Protein AF-A0A9D6J8P6-F1 (afdb_monomer_lite)

Secondary structure (DSSP, 8-state):
------------------THHHHSSHHHHHHHHHHHHHHHHHHHHHHHHHHHHHHHHHHHHHHHHHHHHHHHHHHHHHHHH-HHHHHHHHHHHTT--TTS---SS----TT--GGG---HHHHHHHHT-B--S---SSS-----S---TT--EEEEEEEEEEEEEEEPPPSSSSPPEEEEEEEEEEEEEEE-TTSSS-EEEEEEEEEEEEEEE--

Foldseek 3Di:
DDDDDDDDPDDPPDPPPPPVPPPVVVVVVVVVVVVVVVVVVVVVVVVVVVVVQVVVVVVQQVQFVVQQVVLVVVVVVLCVVCVPLLQCLQCQQLLHHSPDDPPDDPPSPPPDPPVRHDNVSVCVSQLVSWDDDDPDDDDDDPDDPPDDQADWDWHKGWPDKHKDWDWDDDDDDAFTKIKIKIKTKMKIWTADNVHPPRIDIDIDIDIDIDIDTDD

Sequence (215 aa):
MRSLLYLELGKPGYKTVNYLGRRGMAIPMSLLFVTVAITLLFSMTTSRTTVKKQNLSSYTQKKAYYMAMGGIQHALLKLRVLPREAYQAGALARGICPFFSTFGNQQVSTETPILYKNNVAMDIFMSDLHSSSPPGGPGGVPLSFNFKQGETGWGYKITKFTVSNYYTETQGTEAGTVYQVCHIEAMGYANDPRDSIASRTEFVSKQVKLERKIN

Radius of gyration: 40.03 Å; chains: 1; bounding box: 109×56×124 Å

Structure (mmCIF, N/CA/C/O backbone):
data_AF-A0A9D6J8P6-F1
#
_entry.id   AF-A0A9D6J8P6-F1
#
loop_
_atom_site.group_PDB
_atom_site.id
_atom_site.type_symbol
_atom_site.label_atom_id
_atom_site.label_alt_id
_atom_site.label_comp_id
_atom_site.label_asym_id
_atom_site.label_entity_id
_atom_site.label_seq_id
_atom_site.pdbx_PDB_ins_code
_atom_site.Cartn_x
_atom_site.Cartn_y
_atom_site.Cartn_z
_atom_site.occupancy
_atom_site.B_iso_or_equiv
_atom_site.auth_seq_id
_atom_site.auth_comp_id
_atom_site.auth_asym_id
_atom_site.auth_atom_id
_atom_site.pdbx_PDB_model_num
ATOM 1 N N . MET A 1 1 ? 79.762 25.639 -89.636 1.00 39.41 1 MET A N 1
ATOM 2 C CA . MET A 1 1 ? 80.196 26.818 -88.859 1.00 39.41 1 MET A CA 1
ATOM 3 C C . MET A 1 1 ? 78.975 27.402 -88.163 1.00 39.41 1 MET A C 1
ATOM 5 O O . MET A 1 1 ? 78.012 27.716 -88.838 1.00 39.41 1 MET A O 1
ATOM 9 N N . ARG A 1 2 ? 79.027 27.394 -86.825 1.00 36.66 2 ARG A N 1
ATOM 10 C CA . ARG A 1 2 ? 78.332 28.207 -85.809 1.00 36.66 2 ARG A CA 1
ATOM 11 C C . ARG A 1 2 ? 77.163 29.148 -86.173 1.00 36.66 2 ARG A C 1
ATOM 13 O O . ARG A 1 2 ? 77.264 29.949 -87.088 1.00 36.66 2 ARG A O 1
ATOM 20 N N . SER A 1 3 ? 76.266 29.213 -85.177 1.00 38.91 3 SER A N 1
ATOM 21 C CA . SER A 1 3 ? 75.619 30.415 -84.604 1.00 38.91 3 SER A CA 1
ATOM 22 C C . SER A 1 3 ? 74.174 30.643 -85.052 1.00 38.91 3 SER A C 1
ATOM 24 O O . SER A 1 3 ? 73.929 31.201 -86.109 1.00 38.91 3 SER A O 1
ATOM 26 N N . 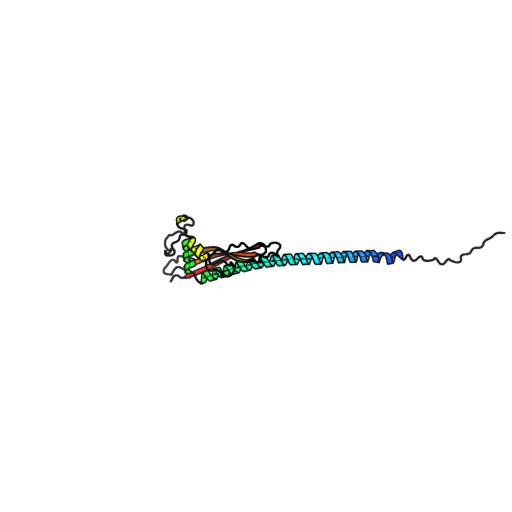LEU A 1 4 ? 73.181 30.100 -84.339 1.00 49.41 4 LEU A N 1
ATOM 27 C CA . LEU A 1 4 ? 72.535 30.724 -83.165 1.00 49.41 4 LEU A CA 1
ATOM 28 C C . LEU A 1 4 ? 72.020 32.143 -83.438 1.00 49.41 4 LEU A C 1
ATOM 30 O O . LEU A 1 4 ? 72.774 33.098 -83.299 1.00 49.41 4 LEU A O 1
ATOM 34 N N . LEU A 1 5 ? 70.711 32.256 -83.679 1.00 47.75 5 LEU A N 1
ATOM 35 C CA . LEU A 1 5 ? 69.888 33.327 -83.116 1.00 47.75 5 LEU A CA 1
ATOM 36 C C . LEU A 1 5 ? 68.517 32.754 -82.733 1.00 47.75 5 LEU A C 1
ATOM 38 O O . LEU A 1 5 ? 67.659 32.488 -83.569 1.00 47.75 5 LEU A O 1
ATOM 42 N N . TYR A 1 6 ? 68.377 32.522 -81.431 1.00 44.59 6 TYR A N 1
ATOM 43 C CA . TYR A 1 6 ? 67.116 32.369 -80.718 1.00 44.59 6 TYR A CA 1
ATOM 44 C C . TYR A 1 6 ? 66.498 33.757 -80.520 1.00 44.59 6 TYR A C 1
ATOM 46 O O . TYR A 1 6 ? 67.206 34.670 -80.098 1.00 44.59 6 TYR A O 1
ATOM 54 N N . LEU A 1 7 ? 65.188 33.900 -80.732 1.00 45.88 7 LEU A N 1
ATOM 55 C CA . LEU A 1 7 ? 64.404 34.962 -80.094 1.00 45.88 7 LEU A CA 1
ATOM 56 C C . LEU A 1 7 ? 62.943 34.515 -79.915 1.00 45.88 7 LEU A C 1
ATOM 58 O O . LEU A 1 7 ? 62.112 34.619 -80.810 1.00 45.88 7 LEU A O 1
ATOM 62 N N . GLU A 1 8 ? 62.711 33.931 -78.736 1.00 51.56 8 GLU A N 1
ATOM 63 C CA . GLU A 1 8 ? 61.531 34.109 -77.875 1.00 51.56 8 GLU A CA 1
ATOM 64 C C . GLU A 1 8 ? 60.146 34.058 -78.549 1.00 51.56 8 GLU A C 1
ATOM 66 O O . GLU A 1 8 ? 59.348 34.990 -78.478 1.00 51.56 8 GLU A O 1
ATOM 71 N N . LEU A 1 9 ? 59.801 32.903 -79.124 1.00 48.91 9 LEU A N 1
ATOM 72 C CA . LEU A 1 9 ? 58.397 32.510 -79.242 1.00 48.91 9 LEU A CA 1
ATOM 73 C C . LEU A 1 9 ? 57.923 32.034 -77.866 1.00 48.91 9 LEU A C 1
ATOM 75 O O . LEU A 1 9 ? 58.249 30.931 -77.417 1.00 48.91 9 LEU A O 1
ATOM 79 N N . GLY A 1 10 ? 57.181 32.917 -77.195 1.00 47.56 10 GLY A N 1
ATOM 80 C CA . GLY A 1 10 ? 56.560 32.683 -75.900 1.00 47.56 10 GLY A CA 1
ATOM 81 C C . GLY A 1 10 ? 55.854 31.332 -75.854 1.00 47.56 10 GLY A C 1
ATOM 82 O O . GLY A 1 10 ? 54.862 31.093 -76.544 1.00 47.56 10 GLY A O 1
ATOM 83 N N . LYS A 1 11 ? 56.381 30.435 -75.019 1.00 50.19 11 LYS A N 1
ATOM 84 C CA . LYS A 1 11 ? 55.741 29.160 -74.701 1.00 50.19 11 LYS A CA 1
ATOM 85 C C . LYS A 1 11 ? 54.391 29.457 -74.043 1.00 50.19 11 LYS A C 1
ATOM 87 O O . LYS A 1 11 ? 54.379 30.148 -73.021 1.00 50.19 11 LYS A O 1
ATOM 92 N N . PRO A 1 12 ? 53.264 28.913 -74.535 1.00 48.44 12 PRO A N 1
ATOM 93 C CA . PRO A 1 12 ? 52.056 28.893 -73.734 1.00 48.44 12 PRO A CA 1
ATOM 94 C C . PRO A 1 12 ? 52.349 28.019 -72.514 1.00 48.44 12 PRO A C 1
ATOM 96 O O . PRO A 1 12 ? 52.504 26.802 -72.616 1.00 48.44 12 PRO A O 1
ATOM 99 N N . GLY A 1 13 ? 52.500 28.664 -71.358 1.00 49.56 13 GLY A N 1
ATOM 100 C CA . GLY A 1 13 ? 52.589 27.981 -70.080 1.00 49.56 13 GLY A CA 1
ATOM 101 C C . GLY A 1 13 ? 51.367 27.086 -69.938 1.00 49.56 13 GLY A C 1
ATOM 102 O O . GLY A 1 13 ? 50.236 27.567 -69.844 1.00 49.56 13 GLY A O 1
ATOM 103 N N . TYR A 1 14 ? 51.587 25.776 -69.955 1.00 54.78 14 TYR A N 1
ATOM 104 C CA . TYR A 1 14 ? 50.561 24.816 -69.608 1.00 54.78 14 TYR A CA 1
ATOM 105 C C . TYR A 1 14 ? 50.217 25.073 -68.137 1.00 54.78 14 TYR A C 1
ATOM 107 O O . TYR A 1 14 ? 50.990 24.785 -67.226 1.00 54.78 14 TYR A O 1
ATOM 115 N N . LYS A 1 15 ? 49.063 25.694 -67.881 1.00 54.28 15 LYS A N 1
ATOM 116 C CA . LYS A 1 15 ? 48.508 25.733 -66.530 1.00 54.28 15 LYS A CA 1
ATOM 117 C C . LYS A 1 15 ? 48.144 24.295 -66.177 1.00 54.28 15 LYS A C 1
ATOM 119 O O . LYS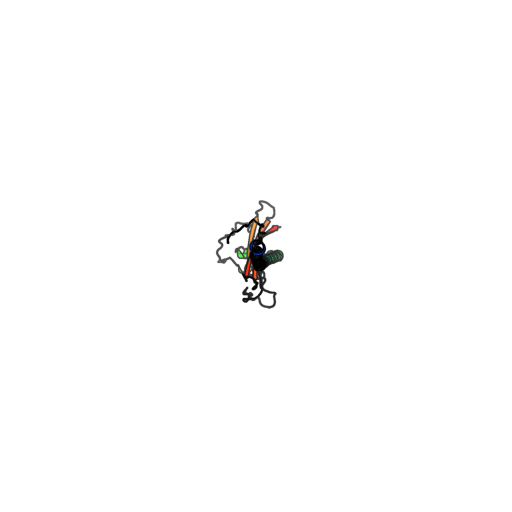 A 1 15 ? 47.100 23.802 -66.600 1.00 54.28 15 LYS A O 1
ATOM 124 N N . THR A 1 16 ? 48.990 23.618 -65.406 1.00 55.78 16 THR A N 1
ATOM 125 C CA . THR A 1 16 ? 48.570 22.437 -64.655 1.00 55.78 16 THR A CA 1
ATOM 126 C C . THR A 1 16 ? 47.526 22.904 -63.650 1.00 55.78 16 THR A C 1
ATOM 128 O O . THR A 1 16 ? 47.820 23.396 -62.562 1.00 55.78 16 THR A O 1
ATOM 131 N N . VAL A 1 17 ? 46.258 22.824 -64.048 1.00 56.09 17 VAL A N 1
ATOM 132 C CA . VAL A 1 17 ? 45.149 23.002 -63.121 1.00 56.09 17 VAL A CA 1
ATOM 133 C C . VAL A 1 17 ? 45.242 21.839 -62.140 1.00 56.09 17 VAL A C 1
ATOM 135 O O . VAL A 1 17 ? 44.919 20.702 -62.471 1.00 56.09 17 VAL A O 1
ATOM 138 N N . ASN A 1 18 ? 45.751 22.106 -60.939 1.00 54.88 18 ASN A N 1
ATOM 139 C CA . ASN A 1 18 ? 45.758 21.152 -59.839 1.00 54.88 18 ASN A CA 1
ATOM 140 C C . ASN A 1 18 ? 44.305 20.852 -59.439 1.00 54.88 18 ASN A C 1
ATOM 142 O O . ASN A 1 18 ? 43.735 21.494 -58.558 1.00 54.88 18 ASN A O 1
ATOM 146 N N . TYR A 1 19 ? 43.692 19.851 -60.074 1.00 51.75 19 TYR A N 1
ATOM 147 C CA . TYR A 1 19 ? 42.364 19.352 -59.702 1.00 51.75 19 TYR A CA 1
ATOM 148 C C . TYR A 1 19 ? 42.348 18.665 -58.321 1.00 51.75 19 TYR A C 1
ATOM 150 O O . TYR A 1 19 ? 41.272 18.363 -57.802 1.00 51.75 19 TYR A O 1
ATOM 158 N N . LEU A 1 20 ? 43.516 18.470 -57.690 1.00 52.88 20 LEU A N 1
ATOM 159 C CA . LEU A 1 20 ? 43.648 17.866 -56.361 1.00 52.88 20 LEU A CA 1
ATOM 160 C C . LEU A 1 20 ? 43.051 18.722 -55.227 1.00 52.88 20 LEU A C 1
ATOM 162 O O . LEU A 1 20 ? 42.659 18.169 -54.206 1.00 52.88 20 LEU A O 1
ATOM 166 N N . GLY A 1 21 ? 42.915 20.043 -55.394 1.00 53.34 21 GLY A N 1
ATOM 167 C CA . GLY A 1 21 ? 42.446 20.928 -54.314 1.00 53.34 21 GLY A CA 1
ATOM 168 C C . GLY A 1 21 ? 40.924 21.056 -54.171 1.00 53.34 21 GLY A C 1
ATOM 169 O O . GLY A 1 21 ? 40.436 21.373 -53.092 1.00 53.34 21 GLY A O 1
ATOM 170 N N . ARG A 1 22 ? 40.149 20.810 -55.239 1.00 54.97 22 ARG A N 1
ATOM 171 C CA . ARG A 1 22 ? 38.682 21.025 -55.243 1.00 54.97 22 ARG A CA 1
ATOM 172 C C . ARG A 1 22 ? 37.846 19.747 -55.223 1.00 54.97 22 ARG A C 1
ATOM 174 O O . ARG A 1 22 ? 36.688 19.803 -54.830 1.00 54.97 22 ARG A O 1
ATOM 181 N N . ARG A 1 23 ? 38.411 18.600 -55.618 1.00 56.16 23 ARG A N 1
ATOM 182 C CA . ARG A 1 23 ? 37.708 17.301 -55.614 1.00 56.16 23 ARG A CA 1
ATOM 183 C C . ARG A 1 23 ? 38.075 16.400 -54.426 1.00 56.16 23 ARG A C 1
ATOM 185 O O . ARG A 1 23 ? 37.364 15.436 -54.172 1.00 56.16 23 ARG A O 1
ATOM 192 N N . GLY A 1 24 ? 39.118 16.742 -53.661 1.00 60.69 24 GLY A N 1
ATOM 193 C CA . GLY A 1 24 ? 39.569 15.973 -52.492 1.00 60.69 24 GLY A CA 1
ATOM 194 C C . GLY A 1 24 ? 38.803 16.239 -51.188 1.00 60.69 24 GLY A C 1
ATOM 195 O O . GLY A 1 24 ? 38.801 15.382 -50.314 1.00 60.69 24 GLY A O 1
ATOM 196 N N . MET A 1 25 ? 38.113 17.382 -51.051 1.00 70.56 25 MET A N 1
ATOM 197 C CA . MET A 1 25 ? 37.333 17.714 -49.840 1.00 70.56 25 MET A CA 1
ATOM 198 C C . MET A 1 25 ? 35.955 17.042 -49.772 1.00 70.56 25 MET A C 1
ATOM 200 O O . MET A 1 25 ? 35.363 16.969 -48.698 1.00 70.56 25 MET A O 1
ATOM 204 N N . ALA A 1 26 ? 35.441 16.528 -50.891 1.00 75.19 26 ALA A N 1
ATOM 205 C CA . ALA A 1 26 ? 34.138 15.865 -50.912 1.00 75.19 26 ALA A CA 1
ATOM 206 C C . ALA A 1 26 ? 34.142 14.566 -50.085 1.00 75.19 26 ALA A C 1
ATOM 208 O O . ALA A 1 26 ? 33.181 14.273 -49.378 1.00 75.19 26 ALA A O 1
ATOM 209 N N . ILE A 1 27 ? 35.257 13.828 -50.121 1.00 79.12 27 ILE A N 1
ATOM 210 C CA . ILE A 1 27 ? 35.435 12.564 -49.398 1.00 79.12 27 ILE A CA 1
ATOM 211 C C . ILE A 1 27 ? 35.354 12.772 -47.872 1.00 79.12 27 ILE A C 1
ATOM 213 O O . ILE A 1 27 ? 34.447 12.198 -47.268 1.00 79.12 27 ILE A O 1
ATOM 217 N N . PRO A 1 28 ? 36.184 13.616 -47.223 1.00 82.75 28 PRO A N 1
ATOM 218 C CA . PRO A 1 28 ? 36.113 13.814 -45.774 1.00 82.75 28 PRO A CA 1
ATOM 219 C C . PRO A 1 28 ? 34.796 14.457 -45.322 1.00 82.75 28 PRO A C 1
ATOM 221 O O . PRO A 1 28 ? 34.290 14.097 -44.262 1.00 82.75 28 PRO A O 1
ATOM 224 N N . MET A 1 29 ? 34.196 15.342 -46.129 1.00 83.06 29 MET A N 1
ATOM 225 C CA . MET A 1 29 ? 32.890 15.933 -45.809 1.00 83.06 29 MET A CA 1
ATOM 226 C C . MET A 1 29 ? 31.768 14.892 -45.801 1.00 83.06 29 MET A C 1
ATOM 228 O O . MET A 1 29 ? 30.951 14.877 -44.882 1.00 83.06 29 MET A O 1
ATOM 232 N N . SER A 1 30 ? 31.747 13.981 -46.778 1.00 86.69 30 SER A N 1
ATOM 233 C CA . SER A 1 30 ? 30.773 12.883 -46.792 1.00 86.69 30 SER A CA 1
ATOM 234 C C . SER A 1 30 ? 30.971 11.919 -45.615 1.00 86.69 30 SER A C 1
ATOM 236 O O . SER A 1 30 ? 30.001 11.451 -45.024 1.00 86.69 30 SER A O 1
ATOM 238 N N . LEU A 1 31 ? 32.221 11.686 -45.211 1.00 85.56 31 LEU A N 1
ATOM 239 C CA . LEU A 1 31 ? 32.571 10.786 -44.112 1.00 85.56 31 LEU A CA 1
ATOM 240 C C . LEU A 1 31 ? 32.195 11.386 -42.745 1.00 85.56 31 LEU A C 1
ATOM 242 O O . LEU A 1 31 ? 31.658 10.693 -41.879 1.00 85.56 31 LEU A O 1
ATOM 246 N N . LEU A 1 32 ? 32.380 12.696 -42.572 1.00 89.19 32 LEU A N 1
ATOM 247 C CA . LEU A 1 32 ? 31.899 13.430 -41.401 1.00 89.19 32 LEU A CA 1
ATOM 248 C C . LEU A 1 32 ? 30.365 13.423 -41.351 1.00 89.19 32 LEU A C 1
ATOM 250 O O . LEU A 1 32 ? 29.778 13.126 -40.313 1.00 89.19 32 LEU A O 1
ATOM 254 N N . PHE A 1 33 ? 29.701 13.653 -42.484 1.00 90.56 33 PHE A N 1
ATOM 255 C CA . PHE A 1 33 ? 28.242 13.604 -42.549 1.00 90.56 33 PHE A CA 1
ATOM 256 C C . PHE A 1 33 ? 27.689 12.229 -42.149 1.00 90.56 33 PHE A C 1
ATOM 258 O O . PHE A 1 33 ? 26.763 12.147 -41.343 1.00 90.56 33 PHE A O 1
ATOM 265 N N . VAL A 1 34 ? 28.288 11.144 -42.645 1.00 92.75 34 VAL A N 1
ATOM 266 C CA . VAL A 1 34 ? 27.873 9.778 -42.298 1.00 92.75 34 VAL A CA 1
ATOM 267 C C . VAL A 1 34 ? 28.133 9.470 -40.820 1.00 92.75 34 VAL A C 1
ATOM 269 O O . VAL A 1 34 ? 27.268 8.892 -40.166 1.00 92.75 34 VAL A O 1
ATOM 272 N N . THR A 1 35 ? 29.267 9.886 -40.250 1.00 91.62 35 THR A N 1
ATOM 273 C CA . THR A 1 35 ? 29.546 9.652 -38.819 1.00 91.62 35 THR A CA 1
ATOM 274 C C . THR A 1 35 ? 28.598 10.437 -37.906 1.00 91.62 35 THR A C 1
ATOM 276 O O . THR A 1 35 ? 28.097 9.890 -36.919 1.00 91.62 35 THR A O 1
ATOM 279 N N . VAL A 1 36 ? 28.250 11.676 -38.260 1.00 92.88 36 VAL A N 1
ATOM 280 C CA . VAL A 1 36 ? 27.232 12.461 -37.539 1.00 92.88 36 VAL A CA 1
ATOM 281 C C . VAL A 1 36 ? 25.842 11.836 -37.694 1.00 92.88 36 VAL A C 1
ATOM 283 O O . VAL A 1 36 ? 25.113 11.702 -36.713 1.00 92.88 36 VAL A O 1
ATOM 286 N N . ALA A 1 37 ? 25.477 11.371 -38.889 1.00 91.06 37 ALA A N 1
ATOM 287 C CA . ALA A 1 37 ? 24.198 10.696 -39.104 1.00 91.06 37 ALA A CA 1
ATOM 288 C C . ALA A 1 37 ? 24.086 9.399 -38.279 1.00 91.06 37 ALA A C 1
ATOM 290 O O . ALA A 1 37 ? 23.062 9.163 -37.638 1.00 91.06 37 ALA A O 1
ATOM 291 N N . ILE A 1 38 ? 25.148 8.587 -38.228 1.00 92.75 38 ILE A N 1
ATOM 292 C CA . ILE A 1 38 ? 25.184 7.348 -37.434 1.00 92.75 38 ILE A CA 1
ATOM 293 C C . ILE A 1 38 ? 25.063 7.650 -35.936 1.00 92.75 38 ILE A C 1
ATOM 295 O O . ILE A 1 38 ? 24.281 6.996 -35.245 1.00 92.75 38 ILE A O 1
ATOM 299 N N . THR A 1 39 ? 25.787 8.648 -35.423 1.00 91.69 39 THR A N 1
ATOM 300 C CA . THR A 1 39 ? 25.720 9.011 -33.995 1.00 91.69 39 THR A CA 1
ATOM 301 C C . THR A 1 39 ? 24.344 9.553 -33.604 1.00 91.69 39 THR A C 1
ATOM 303 O O . THR A 1 39 ? 23.829 9.192 -32.544 1.00 91.69 39 THR A O 1
ATOM 306 N N . LEU A 1 40 ? 23.690 10.331 -34.473 1.00 91.69 40 LEU A N 1
ATOM 307 C CA . LEU A 1 40 ? 22.314 10.790 -34.258 1.00 91.69 40 LEU A CA 1
ATOM 308 C C . LEU A 1 40 ? 21.302 9.638 -34.276 1.00 91.69 40 LEU A C 1
ATOM 310 O O . LEU A 1 40 ? 20.435 9.573 -33.403 1.00 91.69 40 LEU A O 1
ATOM 314 N N . LEU A 1 41 ? 21.421 8.698 -35.217 1.00 90.56 41 LEU A N 1
ATOM 315 C CA . LEU A 1 41 ? 20.559 7.512 -35.260 1.00 90.56 41 LEU A CA 1
ATOM 316 C C . LEU A 1 41 ? 20.757 6.620 -34.026 1.00 90.56 41 LEU A C 1
ATOM 318 O O . LEU A 1 41 ? 19.782 6.132 -33.445 1.00 90.56 41 LEU A O 1
ATOM 322 N N . PHE A 1 42 ? 22.000 6.449 -33.577 1.00 90.81 42 PHE A N 1
ATOM 323 C CA . PHE A 1 42 ? 22.315 5.705 -32.360 1.00 90.81 42 PHE A CA 1
ATOM 324 C C . PHE A 1 42 ? 21.771 6.401 -31.101 1.00 90.81 42 PHE A C 1
ATOM 326 O O . PHE A 1 42 ? 21.155 5.767 -30.244 1.00 90.81 42 PHE A O 1
ATOM 333 N N . SER A 1 43 ? 21.906 7.725 -31.011 1.00 88.94 43 SER A N 1
ATOM 334 C CA . SER A 1 43 ? 21.327 8.522 -29.922 1.00 88.94 43 SER A CA 1
ATOM 335 C C . SER A 1 43 ? 19.794 8.439 -29.906 1.00 88.94 43 SER A C 1
ATOM 337 O O . SER A 1 43 ? 19.176 8.229 -28.861 1.00 88.94 43 SER A O 1
ATOM 339 N N . MET A 1 44 ? 19.147 8.501 -31.074 1.00 91.25 44 MET A N 1
ATOM 340 C CA . MET A 1 44 ? 17.689 8.411 -31.159 1.00 91.25 44 MET A CA 1
ATOM 341 C C . MET A 1 44 ? 17.170 7.020 -30.771 1.00 91.25 44 MET A C 1
ATOM 343 O O . MET A 1 44 ? 16.159 6.907 -30.074 1.00 91.25 44 MET A O 1
ATOM 347 N N . THR A 1 45 ? 17.833 5.953 -31.216 1.00 87.81 45 THR A N 1
ATOM 348 C CA . THR A 1 45 ? 17.429 4.575 -30.892 1.00 87.81 45 THR A CA 1
ATOM 349 C C . THR A 1 45 ? 17.611 4.276 -29.406 1.00 87.81 45 THR A C 1
ATOM 351 O O . THR A 1 45 ? 16.670 3.802 -28.763 1.00 87.81 45 THR A O 1
ATOM 354 N N . THR A 1 46 ? 18.758 4.635 -28.829 1.00 87.12 46 THR A N 1
ATOM 355 C CA . THR A 1 46 ? 19.011 4.475 -27.388 1.00 87.12 46 THR A CA 1
ATOM 356 C C . THR A 1 46 ? 18.029 5.295 -26.550 1.00 87.12 46 THR A C 1
ATOM 358 O O . THR A 1 46 ? 17.389 4.736 -25.655 1.00 87.12 46 THR A O 1
ATOM 361 N N . SER A 1 47 ? 17.787 6.562 -26.900 1.00 86.69 47 SER A N 1
ATOM 362 C CA . SER A 1 47 ? 16.807 7.419 -26.218 1.00 86.69 47 SER A CA 1
ATOM 363 C C . SER A 1 47 ? 15.402 6.802 -26.200 1.00 86.69 47 SER A C 1
ATOM 365 O O . SER A 1 47 ? 14.787 6.690 -25.138 1.00 86.69 47 SER A O 1
ATOM 367 N N . ARG A 1 48 ? 14.917 6.272 -27.333 1.00 87.56 48 ARG A N 1
ATOM 368 C CA . ARG A 1 48 ? 13.604 5.596 -27.403 1.00 87.56 48 ARG A CA 1
ATOM 369 C C . ARG A 1 48 ? 13.513 4.387 -26.472 1.00 87.56 48 ARG A C 1
ATOM 371 O O . ARG A 1 48 ? 12.480 4.189 -25.830 1.00 87.56 48 ARG A O 1
ATOM 378 N N . THR A 1 49 ? 14.572 3.579 -26.380 1.00 86.00 49 THR A N 1
ATOM 379 C CA . THR A 1 49 ? 14.582 2.414 -25.478 1.00 86.00 49 THR A CA 1
ATOM 380 C C . THR A 1 49 ? 14.577 2.821 -24.006 1.00 86.00 49 THR A C 1
ATOM 382 O O . THR A 1 49 ? 13.849 2.221 -23.213 1.00 86.00 49 THR A O 1
ATOM 385 N N . THR A 1 50 ? 15.317 3.872 -23.649 1.00 86.38 50 THR A N 1
ATOM 386 C CA . THR A 1 50 ? 15.362 4.412 -22.286 1.00 86.38 50 THR A CA 1
ATOM 387 C C . THR A 1 50 ? 14.019 5.017 -21.887 1.00 86.38 50 THR A C 1
ATOM 389 O O . THR A 1 50 ? 13.488 4.674 -20.831 1.00 86.38 50 THR A O 1
ATOM 392 N N . VAL A 1 51 ? 13.409 5.825 -22.759 1.00 88.81 51 VAL A N 1
ATOM 393 C CA . VAL A 1 51 ? 12.086 6.429 -22.523 1.00 88.81 51 VAL A CA 1
ATOM 394 C C . VAL A 1 51 ? 11.013 5.354 -22.347 1.00 88.81 51 VAL A C 1
ATOM 396 O O . VAL A 1 51 ? 10.189 5.443 -21.438 1.00 88.81 51 VAL A O 1
ATOM 399 N N . LYS A 1 52 ? 11.037 4.288 -23.159 1.00 86.69 52 LYS A N 1
ATOM 400 C CA . LYS A 1 52 ? 10.092 3.170 -23.013 1.00 86.69 52 LYS A CA 1
ATOM 401 C C . LYS A 1 52 ? 10.203 2.502 -21.638 1.00 86.69 52 LYS A C 1
ATOM 403 O O . LYS A 1 52 ? 9.176 2.225 -21.023 1.00 86.69 52 LYS A O 1
ATOM 408 N N . LYS A 1 53 ? 11.428 2.263 -21.157 1.00 83.44 53 LYS A N 1
ATOM 409 C CA . LYS A 1 53 ? 11.669 1.675 -19.829 1.00 83.44 53 LYS A CA 1
ATOM 410 C C . LYS A 1 53 ? 11.197 2.605 -18.708 1.00 83.44 53 LYS A C 1
ATOM 412 O O . LYS A 1 53 ? 10.513 2.154 -17.797 1.00 83.44 53 LYS A O 1
ATOM 417 N N . GLN A 1 54 ? 11.487 3.902 -18.809 1.00 87.00 54 GLN A N 1
ATOM 418 C CA . GLN A 1 54 ? 11.043 4.895 -17.825 1.00 87.00 54 GLN A CA 1
ATOM 419 C C . GLN A 1 54 ? 9.515 4.990 -17.750 1.00 87.00 54 GLN A C 1
ATOM 421 O O . GLN A 1 54 ? 8.958 4.951 -16.655 1.00 87.00 54 GLN A O 1
ATOM 426 N N . ASN A 1 55 ? 8.833 5.030 -18.897 1.00 89.06 55 ASN A N 1
ATOM 427 C CA . ASN A 1 55 ? 7.372 5.101 -18.956 1.00 89.06 55 ASN A CA 1
ATOM 428 C C . ASN A 1 55 ? 6.699 3.888 -18.310 1.00 89.06 55 ASN A C 1
ATOM 430 O O .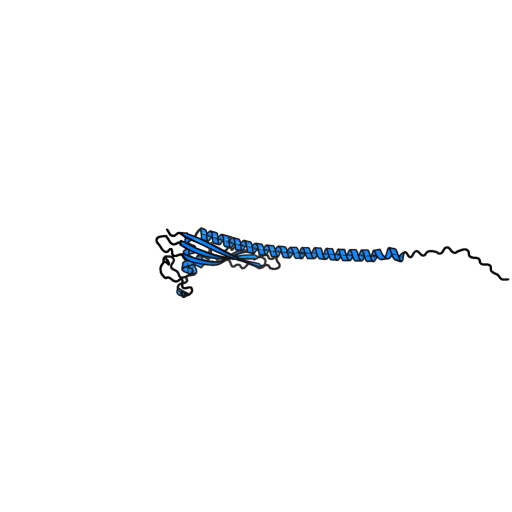 ASN A 1 55 ? 5.709 4.047 -17.598 1.00 89.06 55 ASN A O 1
ATOM 434 N N . LEU A 1 56 ? 7.236 2.688 -18.543 1.00 86.88 56 LEU A N 1
ATOM 435 C CA . LEU A 1 56 ? 6.718 1.466 -17.934 1.00 86.88 56 LEU A CA 1
ATOM 436 C C . LEU A 1 56 ? 6.873 1.500 -16.408 1.00 86.88 56 LEU A C 1
ATOM 438 O O . LEU A 1 56 ? 5.911 1.258 -15.685 1.00 86.88 56 LEU A O 1
ATOM 442 N N . SER A 1 57 ? 8.043 1.920 -15.934 1.00 85.88 57 SER A N 1
ATOM 443 C CA . SER A 1 57 ? 8.324 2.124 -14.512 1.00 85.88 57 SER A CA 1
ATOM 444 C C . SER A 1 57 ? 7.365 3.127 -13.862 1.00 85.88 57 SER A C 1
ATOM 446 O O . SER A 1 57 ? 6.767 2.851 -12.817 1.00 85.88 57 SER A O 1
ATOM 448 N N . SER A 1 58 ? 7.152 4.280 -14.501 1.00 89.44 58 SER A N 1
ATOM 449 C CA . SER A 1 58 ? 6.207 5.290 -14.016 1.00 89.44 58 SER A CA 1
ATOM 450 C C . SER A 1 58 ? 4.758 4.801 -14.047 1.00 89.44 58 SER A C 1
ATOM 452 O O . SER A 1 58 ? 3.964 5.181 -13.186 1.00 89.44 58 SER A O 1
ATOM 454 N N . TYR A 1 59 ? 4.391 3.958 -15.012 1.00 89.75 59 TYR A N 1
ATOM 455 C CA . TYR A 1 59 ? 3.060 3.361 -15.081 1.00 89.75 59 TYR A CA 1
ATOM 456 C C . TYR A 1 59 ? 2.812 2.389 -13.922 1.00 89.75 59 TYR A C 1
ATOM 458 O O . TYR A 1 59 ? 1.796 2.513 -13.236 1.00 89.75 59 TYR A O 1
ATOM 466 N N . THR A 1 60 ? 3.750 1.478 -13.647 1.00 86.44 60 THR A N 1
ATOM 467 C CA . THR A 1 60 ? 3.656 0.535 -12.519 1.00 86.44 60 THR A CA 1
ATOM 468 C C . THR A 1 60 ? 3.557 1.274 -11.187 1.00 86.44 60 THR A C 1
ATOM 470 O O . THR A 1 60 ? 2.743 0.914 -10.335 1.00 86.44 60 THR A O 1
ATOM 473 N N . GLN A 1 61 ? 4.310 2.365 -11.034 1.00 89.31 61 GLN A N 1
ATOM 474 C CA . GLN A 1 61 ? 4.226 3.222 -9.855 1.00 89.31 61 GLN A CA 1
ATOM 475 C C . GLN A 1 61 ? 2.831 3.846 -9.689 1.00 89.31 61 GLN A C 1
ATOM 477 O O . GLN A 1 61 ? 2.207 3.722 -8.636 1.00 89.31 61 GLN A O 1
ATOM 482 N N . LYS A 1 62 ? 2.298 4.466 -10.750 1.00 91.56 62 LYS A N 1
ATOM 483 C CA . LYS A 1 62 ? 0.944 5.043 -10.733 1.00 91.56 62 LYS A CA 1
ATOM 484 C C . LYS A 1 62 ? -0.118 3.989 -10.437 1.00 91.56 62 LYS A C 1
ATOM 486 O O . LYS A 1 62 ? -1.059 4.261 -9.700 1.00 91.56 62 LYS A O 1
ATOM 491 N N . LYS A 1 63 ? 0.038 2.781 -10.980 1.00 89.75 63 LYS A N 1
ATOM 492 C CA . LYS A 1 63 ? -0.866 1.660 -10.716 1.00 89.75 63 LYS A CA 1
ATOM 493 C C . LYS A 1 63 ? -0.903 1.327 -9.224 1.00 89.75 63 LYS A C 1
ATOM 495 O O . LYS A 1 63 ? -1.990 1.293 -8.660 1.00 89.75 63 LYS A O 1
ATOM 500 N N . ALA A 1 64 ? 0.252 1.153 -8.580 1.00 85.88 64 ALA A N 1
ATOM 501 C CA . ALA A 1 64 ? 0.323 0.909 -7.137 1.00 85.88 64 ALA A CA 1
ATOM 502 C C . ALA A 1 64 ? -0.324 2.052 -6.333 1.00 85.88 64 ALA A C 1
ATOM 504 O O . ALA A 1 64 ? -1.136 1.801 -5.443 1.00 85.88 64 ALA A O 1
ATOM 505 N N . TYR A 1 65 ? -0.055 3.303 -6.711 1.00 92.12 65 TYR A N 1
ATOM 506 C CA . TYR A 1 65 ? -0.640 4.477 -6.063 1.00 92.12 65 TYR A CA 1
ATOM 507 C C . TYR A 1 65 ? -2.176 4.512 -6.141 1.00 92.12 65 TYR A C 1
ATOM 509 O O . TYR A 1 65 ? -2.853 4.703 -5.129 1.00 92.12 65 TYR A O 1
ATOM 517 N N . TYR A 1 66 ? -2.754 4.271 -7.322 1.00 92.56 66 TYR A N 1
ATOM 518 C CA . TYR A 1 66 ? -4.211 4.238 -7.475 1.00 92.56 66 TYR A CA 1
ATOM 519 C C . TYR A 1 66 ? -4.855 3.058 -6.744 1.00 92.56 66 TYR A C 1
ATOM 521 O O . TYR A 1 66 ? -5.964 3.203 -6.230 1.00 92.56 66 TYR A O 1
ATOM 529 N N . MET A 1 67 ? -4.163 1.921 -6.622 1.00 88.88 67 MET A N 1
ATOM 530 C CA . MET A 1 67 ? -4.649 0.817 -5.789 1.00 88.88 67 MET A CA 1
ATOM 531 C C . MET A 1 67 ? -4.682 1.194 -4.311 1.00 88.88 67 MET A C 1
ATOM 533 O O . MET A 1 67 ? -5.684 0.936 -3.646 1.00 88.88 67 MET A O 1
ATOM 537 N N . ALA A 1 68 ? -3.647 1.870 -3.807 1.00 88.25 68 ALA A N 1
ATOM 538 C CA . ALA A 1 68 ? -3.634 2.379 -2.438 1.00 88.25 68 ALA A CA 1
ATOM 539 C C . ALA A 1 68 ? -4.806 3.348 -2.191 1.00 88.25 68 ALA A C 1
ATOM 541 O O . ALA A 1 68 ? -5.525 3.223 -1.198 1.00 88.25 68 ALA A O 1
ATOM 542 N N . MET A 1 69 ? -5.071 4.260 -3.136 1.00 91.38 69 MET A N 1
ATOM 543 C CA . MET A 1 69 ? -6.241 5.146 -3.081 1.00 91.38 69 MET A CA 1
ATOM 544 C C . MET A 1 69 ? -7.569 4.380 -3.090 1.00 91.38 69 MET A C 1
ATOM 546 O O . MET A 1 69 ? -8.469 4.721 -2.323 1.00 91.38 69 MET A O 1
ATOM 550 N N . GLY A 1 70 ? -7.696 3.344 -3.922 1.00 89.00 70 GLY A N 1
ATOM 551 C CA . GLY A 1 70 ? -8.870 2.468 -3.949 1.00 89.00 70 GLY A CA 1
ATOM 552 C C . GLY A 1 70 ? -9.104 1.774 -2.606 1.00 89.00 70 GLY A C 1
ATOM 553 O O . GLY A 1 70 ? -10.230 1.766 -2.108 1.00 89.00 70 GLY A O 1
ATOM 554 N N . GLY A 1 71 ? -8.033 1.296 -1.968 1.00 87.44 71 GLY A N 1
ATOM 555 C CA . GLY A 1 71 ? -8.087 0.725 -0.623 1.00 87.44 71 GLY A CA 1
ATOM 556 C C . GLY A 1 71 ? -8.584 1.713 0.427 1.00 87.44 71 GLY A C 1
ATOM 557 O O . GLY A 1 71 ? -9.446 1.370 1.234 1.00 87.44 71 GLY A O 1
ATOM 558 N N . ILE A 1 72 ? -8.135 2.970 0.369 1.00 90.12 72 ILE A N 1
ATOM 559 C CA . ILE A 1 72 ? -8.652 4.034 1.244 1.00 90.12 72 ILE A CA 1
ATOM 560 C C . ILE A 1 72 ? -10.145 4.258 1.014 1.00 90.12 72 ILE A C 1
ATOM 562 O O . ILE A 1 72 ? -10.893 4.383 1.979 1.00 90.12 72 ILE A O 1
ATOM 566 N N . GLN A 1 73 ? -10.602 4.316 -0.238 1.00 91.38 73 GLN A N 1
ATOM 567 C CA . GLN A 1 73 ? -12.025 4.527 -0.520 1.00 91.38 73 GLN A CA 1
ATOM 568 C C . GLN A 1 73 ? -12.883 3.348 -0.054 1.00 91.38 73 GLN A C 1
ATOM 570 O O . GLN A 1 73 ? -13.960 3.568 0.495 1.00 91.38 73 GLN A O 1
ATOM 575 N N . HIS A 1 74 ? -12.391 2.114 -0.185 1.00 89.25 74 HIS A N 1
ATOM 576 C CA . HIS A 1 74 ? -13.065 0.939 0.365 1.00 89.25 74 HIS A CA 1
ATOM 577 C C . HIS A 1 74 ? -13.153 1.006 1.900 1.00 89.25 74 HIS A C 1
ATOM 579 O O . HIS A 1 74 ? -14.221 0.785 2.470 1.00 89.25 74 HIS A O 1
ATOM 585 N N . ALA A 1 75 ? -12.073 1.420 2.568 1.00 86.62 75 ALA A N 1
ATOM 586 C CA . ALA A 1 75 ? -12.060 1.659 4.012 1.00 86.62 75 ALA A CA 1
ATOM 587 C C . ALA A 1 75 ? -13.093 2.707 4.441 1.00 86.62 75 ALA A C 1
ATOM 589 O O . ALA A 1 75 ? -13.824 2.522 5.413 1.00 86.62 75 ALA A O 1
ATOM 590 N N . LEU A 1 76 ? -13.153 3.820 3.705 1.00 89.25 76 LEU A N 1
ATOM 591 C CA . LEU A 1 76 ? -14.088 4.911 3.963 1.00 89.25 76 LEU A CA 1
ATOM 592 C C . LEU A 1 76 ? -15.534 4.488 3.732 1.00 89.25 76 LEU A C 1
ATOM 594 O O . LEU A 1 76 ? -16.417 4.896 4.486 1.00 89.25 76 LEU A O 1
ATOM 598 N N . LEU A 1 77 ? -15.773 3.652 2.724 1.00 90.12 77 LEU A N 1
ATOM 599 C CA . LEU A 1 77 ? -17.080 3.063 2.491 1.00 90.12 77 LEU A CA 1
ATOM 600 C C . LEU A 1 77 ? -17.480 2.168 3.667 1.00 90.12 77 LEU A C 1
ATOM 602 O O . LEU A 1 77 ? -18.561 2.363 4.220 1.00 90.12 77 LEU A O 1
ATOM 606 N N . LYS A 1 78 ? -16.597 1.264 4.115 1.00 87.44 78 LYS A N 1
ATOM 607 C CA . LYS A 1 78 ? -16.864 0.398 5.276 1.00 87.44 78 LYS A CA 1
ATOM 608 C C . LYS A 1 78 ? -17.143 1.217 6.538 1.00 87.44 78 LYS A C 1
ATOM 610 O O . LYS A 1 78 ? -18.113 0.948 7.239 1.00 87.44 78 LYS A O 1
ATOM 615 N N . LEU A 1 79 ? -16.367 2.275 6.774 1.00 86.25 79 LEU A N 1
ATOM 616 C CA . LEU A 1 79 ? -16.593 3.236 7.860 1.00 86.25 79 LEU A CA 1
ATOM 617 C C . LEU A 1 79 ? -17.970 3.904 7.805 1.00 86.25 79 LEU A C 1
ATOM 619 O O . LEU A 1 79 ? -18.588 4.131 8.844 1.00 86.25 79 LEU A O 1
ATOM 623 N N . ARG A 1 80 ? -18.447 4.237 6.602 1.00 85.31 80 ARG A N 1
ATOM 624 C CA . ARG A 1 80 ? -19.744 4.892 6.409 1.00 85.31 80 ARG A CA 1
ATOM 625 C C . ARG A 1 80 ? -20.919 3.927 6.561 1.00 85.31 80 ARG A C 1
ATOM 627 O O . ARG A 1 80 ? -21.969 4.348 7.035 1.00 85.31 80 ARG A O 1
ATOM 634 N N . VAL A 1 81 ? -20.748 2.665 6.169 1.00 88.44 81 VAL A N 1
ATOM 635 C CA . VAL A 1 81 ? -21.783 1.626 6.299 1.00 88.44 81 VAL A CA 1
ATOM 636 C C . VAL A 1 81 ? -21.878 1.117 7.740 1.00 88.44 81 VAL A C 1
ATOM 638 O O . VAL A 1 81 ? -22.981 0.939 8.250 1.00 88.44 81 VAL A O 1
ATOM 641 N N . LEU A 1 82 ? -20.740 0.936 8.420 1.00 86.38 82 LEU A N 1
ATOM 642 C CA . LEU A 1 82 ? -20.648 0.304 9.743 1.00 86.38 82 LEU A CA 1
ATOM 643 C C . LEU A 1 82 ? -19.982 1.226 10.788 1.00 86.38 82 LEU A C 1
ATOM 645 O O . LEU A 1 82 ? -18.977 0.855 11.403 1.00 86.38 82 LEU A O 1
ATOM 649 N N . PRO A 1 83 ? -20.530 2.430 11.053 1.00 80.88 83 PRO A N 1
ATOM 650 C CA . PRO A 1 83 ? -19.900 3.386 11.965 1.00 80.88 83 PRO A CA 1
ATOM 651 C C . PRO A 1 83 ? -19.893 2.900 13.422 1.00 80.88 83 PRO A C 1
ATOM 653 O O . PRO A 1 83 ? -18.963 3.192 14.172 1.00 80.88 83 PRO A O 1
ATOM 656 N N . ARG A 1 84 ? -20.915 2.132 13.834 1.00 80.00 84 ARG A N 1
ATOM 657 C CA . ARG A 1 84 ? -21.018 1.584 15.198 1.00 80.00 84 ARG A CA 1
ATOM 658 C C . ARG A 1 84 ? -19.983 0.492 15.458 1.00 80.00 84 ARG A C 1
ATOM 660 O O . ARG A 1 84 ? -19.360 0.499 16.514 1.00 80.00 84 ARG A O 1
ATOM 667 N N . GLU A 1 85 ? -19.777 -0.402 14.497 1.00 80.94 85 GLU A N 1
ATOM 668 C CA . GLU A 1 85 ? -18.793 -1.484 14.612 1.00 80.94 85 GLU A CA 1
ATOM 669 C C . GLU A 1 85 ? -17.372 -0.932 14.598 1.00 80.94 85 GLU A C 1
ATOM 671 O O . GLU A 1 85 ? -16.561 -1.312 15.437 1.00 80.94 85 GLU A O 1
ATOM 676 N N . ALA A 1 86 ? -17.092 0.045 13.730 1.00 79.62 86 ALA A N 1
ATOM 677 C CA . ALA A 1 86 ? -15.804 0.730 13.714 1.00 79.62 86 ALA A CA 1
ATOM 678 C C . ALA A 1 86 ? -15.511 1.445 15.045 1.00 79.62 86 ALA A C 1
ATOM 680 O O . ALA A 1 86 ? -14.376 1.434 15.526 1.00 79.62 86 ALA A O 1
ATOM 681 N N . TYR A 1 87 ? -16.533 2.045 15.663 1.00 77.81 87 TYR A N 1
ATOM 682 C CA . TYR A 1 87 ? -16.414 2.659 16.984 1.00 77.81 87 TYR A CA 1
ATOM 683 C C . TYR A 1 87 ? -16.140 1.618 18.080 1.00 77.81 87 TYR A C 1
ATOM 685 O O . TYR A 1 87 ? -15.225 1.806 18.881 1.00 77.81 87 TYR A O 1
ATOM 693 N N . GLN A 1 88 ? -16.885 0.509 18.104 1.00 77.69 88 GLN A N 1
ATOM 694 C CA . GLN A 1 88 ? -16.691 -0.561 19.089 1.00 77.69 88 GLN A CA 1
ATOM 695 C C . GLN A 1 88 ? -15.325 -1.238 18.936 1.00 77.69 88 GLN A C 1
ATOM 697 O O . GLN A 1 88 ? -14.607 -1.379 19.924 1.00 77.69 88 GLN A O 1
ATOM 702 N N . ALA A 1 89 ? -14.922 -1.582 17.711 1.00 77.00 89 ALA A N 1
ATOM 703 C CA . ALA A 1 89 ? -13.605 -2.144 17.422 1.00 77.00 89 ALA A CA 1
ATOM 704 C C . ALA A 1 89 ? -12.478 -1.174 17.815 1.00 77.00 89 ALA A C 1
ATOM 706 O O . ALA A 1 89 ? -11.485 -1.583 18.415 1.00 77.00 89 ALA A O 1
ATOM 707 N N . GLY A 1 90 ? -12.654 0.124 17.546 1.00 76.56 90 GLY A N 1
ATOM 708 C CA . GLY A 1 90 ? -11.728 1.181 17.952 1.00 76.56 90 GLY A CA 1
ATOM 709 C C . GLY A 1 90 ? -11.601 1.361 19.465 1.00 76.56 90 GLY A C 1
ATOM 710 O O . GLY A 1 90 ? -10.491 1.527 19.972 1.00 76.56 90 GLY A O 1
ATOM 711 N N . ALA A 1 91 ? -12.720 1.307 20.190 1.00 73.50 91 ALA A N 1
ATOM 712 C CA . ALA A 1 91 ? -12.742 1.396 21.648 1.00 73.50 91 ALA A CA 1
ATOM 713 C C . ALA A 1 91 ? -12.080 0.168 22.297 1.00 73.50 91 ALA A C 1
ATOM 715 O O . ALA A 1 91 ? -11.206 0.323 23.152 1.00 73.50 91 ALA A O 1
ATOM 716 N N . LEU A 1 92 ? -12.408 -1.039 21.821 1.00 73.94 92 LEU A N 1
ATOM 717 C CA . LEU A 1 92 ? -11.837 -2.301 22.308 1.00 73.94 92 LEU A CA 1
ATOM 718 C C . LEU A 1 92 ? -10.332 -2.421 22.029 1.00 73.94 92 LEU A C 1
ATOM 720 O O . LEU A 1 92 ? -9.583 -2.856 22.905 1.00 73.94 92 LEU A O 1
ATOM 724 N N . ALA A 1 93 ? -9.863 -1.953 20.867 1.00 71.69 93 ALA A N 1
ATOM 725 C CA . ALA A 1 93 ? -8.433 -1.898 20.546 1.00 71.69 93 ALA A CA 1
ATOM 726 C C . ALA A 1 93 ? -7.643 -0.978 21.500 1.00 71.69 93 ALA A C 1
ATOM 728 O O . ALA A 1 93 ? -6.439 -1.148 21.696 1.00 71.69 93 ALA A O 1
ATOM 729 N N . ARG A 1 94 ? -8.317 -0.008 22.129 1.00 69.12 94 ARG A N 1
ATOM 730 C CA . ARG A 1 94 ? -7.736 0.892 23.139 1.00 69.12 94 ARG A CA 1
ATOM 731 C C . ARG A 1 94 ? -7.913 0.404 24.574 1.00 69.12 94 ARG A C 1
ATOM 733 O O . ARG A 1 94 ? -7.364 1.026 25.479 1.00 69.12 94 ARG A O 1
ATOM 740 N N . GLY A 1 95 ? -8.660 -0.679 24.786 1.00 63.41 95 GLY A N 1
ATOM 741 C CA . GLY A 1 95 ? -9.031 -1.156 26.119 1.00 63.41 95 GLY A CA 1
ATOM 742 C C . GLY A 1 95 ? -10.091 -0.291 26.808 1.00 63.41 95 GLY A C 1
ATOM 743 O O . GLY A 1 95 ? -10.179 -0.298 28.031 1.00 63.41 95 GLY A O 1
ATOM 744 N N . ILE A 1 96 ? -10.879 0.474 26.044 1.00 66.50 96 ILE A N 1
ATOM 745 C CA . ILE A 1 96 ? -11.980 1.296 26.561 1.00 66.50 96 ILE A CA 1
ATOM 746 C C . ILE A 1 96 ? -13.285 0.520 26.381 1.00 66.50 96 ILE A C 1
ATOM 748 O O . ILE A 1 96 ? -13.559 -0.011 25.301 1.00 66.50 96 ILE A O 1
ATOM 752 N N . CYS A 1 97 ? -14.123 0.479 27.418 1.00 63.94 97 CYS A N 1
ATOM 753 C CA . CYS A 1 97 ? -15.456 -0.100 27.291 1.00 63.94 97 CYS A CA 1
ATOM 754 C C . CYS A 1 97 ? -16.343 0.804 26.410 1.00 63.94 97 CYS A C 1
ATOM 756 O O . CYS A 1 97 ? -16.528 1.974 26.744 1.00 63.94 97 CYS A O 1
ATOM 758 N N . PRO A 1 98 ? -16.943 0.289 25.319 1.00 60.31 98 PRO A N 1
ATOM 759 C CA . PRO A 1 98 ? -17.748 1.093 24.395 1.00 60.31 98 PRO A CA 1
ATOM 760 C C . PRO A 1 98 ? -19.078 1.590 24.988 1.00 60.31 98 PRO A C 1
ATOM 762 O O . PRO A 1 98 ? -19.722 2.442 24.378 1.00 60.31 98 PRO A O 1
ATOM 765 N N . PHE A 1 99 ? -19.495 1.056 26.141 1.00 59.00 99 PHE A N 1
ATOM 766 C CA . PHE A 1 99 ? -20.760 1.383 26.808 1.00 59.00 99 PHE A CA 1
ATOM 767 C C . PHE A 1 99 ? -20.629 2.437 27.912 1.00 59.00 99 PHE A C 1
ATOM 769 O O . PHE A 1 99 ? -21.638 3.014 28.309 1.00 59.00 99 PHE A O 1
ATOM 776 N N . PHE A 1 100 ? -19.416 2.706 28.405 1.00 55.47 100 PHE A N 1
ATOM 777 C CA . PHE A 1 100 ? -19.212 3.742 29.413 1.00 55.47 100 PHE A CA 1
ATOM 778 C C . PHE A 1 100 ? -18.959 5.084 28.733 1.00 55.47 100 PHE A C 1
ATOM 780 O O . PHE A 1 100 ? -18.027 5.246 27.946 1.00 55.47 100 PHE A O 1
ATOM 787 N N . SER A 1 101 ? -19.812 6.059 29.038 1.00 51.22 101 SER A N 1
ATOM 788 C CA . SER A 1 101 ? -19.580 7.445 28.661 1.00 51.22 101 SER A CA 1
ATOM 789 C C . SER A 1 101 ? -18.387 7.983 29.450 1.00 51.22 101 SER A C 1
ATOM 791 O O . SER A 1 101 ? -18.393 7.952 30.679 1.00 51.22 101 SER A O 1
ATOM 793 N N . THR A 1 102 ? -17.385 8.522 28.769 1.00 53.38 102 THR A N 1
ATOM 794 C CA . THR A 1 102 ? -16.156 9.083 29.358 1.00 53.38 102 THR A CA 1
ATOM 795 C C . THR A 1 102 ? -16.367 10.416 30.097 1.00 53.38 102 THR A C 1
ATOM 797 O O . THR A 1 102 ? -15.419 11.176 30.258 1.00 53.38 102 THR A O 1
ATOM 800 N N . PHE A 1 103 ? -17.583 10.723 30.563 1.00 48.72 103 PHE A N 1
ATOM 801 C CA . PHE A 1 103 ? -17.916 11.965 31.281 1.00 48.72 103 PHE A CA 1
ATOM 802 C C . PHE A 1 103 ? -17.375 12.032 32.718 1.00 48.72 103 PHE A C 1
ATOM 804 O O . PHE A 1 103 ? -17.688 12.960 33.451 1.00 48.72 103 PHE A O 1
ATOM 811 N N . GLY A 1 104 ? -16.553 11.079 33.151 1.00 40.75 104 GLY A N 1
ATOM 812 C CA . GLY A 1 104 ? -15.906 11.168 34.454 1.00 40.75 104 GLY A CA 1
ATOM 813 C C . GLY A 1 104 ? -14.554 10.497 34.427 1.00 40.75 104 GLY A C 1
ATOM 814 O O . GLY A 1 104 ? -14.518 9.279 34.363 1.00 40.75 104 GLY A O 1
ATOM 815 N N . ASN A 1 105 ? -13.474 11.285 34.458 1.00 46.97 105 ASN A N 1
ATOM 816 C CA . ASN A 1 105 ? -12.099 10.920 34.844 1.00 46.97 105 ASN A CA 1
ATOM 817 C C . ASN A 1 105 ? -11.529 9.561 34.376 1.00 46.97 105 ASN A C 1
ATOM 819 O O . ASN A 1 105 ? -10.518 9.101 34.903 1.00 46.97 105 ASN A O 1
ATOM 823 N N . GLN A 1 106 ? -12.110 8.923 33.362 1.00 48.66 106 GLN A N 1
ATOM 824 C CA . GLN A 1 106 ? -11.575 7.726 32.733 1.00 48.66 106 GLN A CA 1
ATOM 825 C C . GLN A 1 106 ? -10.529 8.199 31.740 1.00 48.66 106 GLN A C 1
ATOM 827 O O . GLN A 1 106 ? -10.778 8.344 30.542 1.00 48.66 106 GLN A O 1
ATOM 832 N N . GLN A 1 107 ? -9.357 8.528 32.285 1.00 46.28 107 GLN A N 1
ATOM 833 C CA . GLN A 1 107 ? -8.184 8.785 31.480 1.00 46.28 107 GLN A CA 1
ATOM 834 C C . GLN A 1 107 ? -8.001 7.593 30.549 1.00 46.28 107 GLN A C 1
ATOM 836 O O . GLN A 1 107 ? -7.870 6.450 30.985 1.00 46.28 107 GLN A O 1
ATOM 841 N N . VAL A 1 108 ? -8.010 7.882 29.250 1.00 48.50 108 VAL A N 1
ATOM 842 C CA . VAL A 1 108 ? -7.436 7.012 28.235 1.00 48.50 108 VAL A CA 1
ATOM 843 C C . VAL A 1 108 ? -5.965 6.897 28.603 1.00 48.50 108 VAL A C 1
ATOM 845 O O . VAL A 1 108 ? -5.147 7.709 28.178 1.00 48.50 108 VAL A O 1
ATOM 848 N N . SER A 1 109 ? -5.628 5.955 29.481 1.00 44.50 109 SER A N 1
ATOM 849 C CA . SER A 1 109 ? -4.240 5.683 29.799 1.00 44.50 109 SER A CA 1
ATOM 850 C C . SER A 1 109 ? -3.653 5.120 28.515 1.00 44.50 109 SER A C 1
ATOM 852 O O . SER A 1 109 ? -3.938 3.994 28.109 1.00 44.50 109 SER A O 1
ATOM 854 N N . THR A 1 110 ? -2.827 5.917 27.848 1.00 48.56 110 THR A N 1
ATOM 855 C CA . THR A 1 110 ? -1.978 5.485 26.732 1.00 48.56 110 THR A CA 1
ATOM 856 C C . THR A 1 110 ? -1.128 4.254 27.123 1.00 48.56 110 THR A C 1
ATOM 858 O O . THR A 1 110 ? -0.654 3.516 26.262 1.00 48.56 110 THR A O 1
ATOM 861 N N . GLU A 1 111 ? -1.036 3.984 28.430 1.00 48.41 111 GLU A N 1
ATOM 862 C CA . GLU A 1 111 ? -0.319 2.908 29.108 1.00 48.41 111 GLU A CA 1
ATOM 863 C C . GLU A 1 111 ? -1.242 1.899 29.827 1.00 48.41 111 GLU A C 1
ATOM 865 O O . GLU A 1 111 ? -0.845 1.305 30.827 1.00 48.41 111 GLU A O 1
ATOM 870 N N . THR A 1 112 ? -2.482 1.664 29.368 1.00 50.97 112 THR A N 1
ATOM 871 C CA . THR A 1 112 ? -3.233 0.511 29.899 1.00 50.97 112 THR A CA 1
ATOM 872 C C . THR A 1 112 ? -2.459 -0.786 29.601 1.00 50.97 112 THR A C 1
ATOM 874 O O . THR A 1 112 ? -2.061 -1.008 28.446 1.00 50.97 112 THR A O 1
ATOM 877 N N . PRO A 1 113 ? -2.201 -1.643 30.613 1.00 52.06 113 PRO A N 1
ATOM 878 C CA . PRO A 1 113 ? -1.452 -2.879 30.427 1.00 52.06 113 PRO A CA 1
ATOM 879 C C . PRO A 1 113 ? -2.121 -3.753 29.359 1.00 52.06 113 PRO A C 1
ATOM 881 O O . PRO A 1 113 ? -3.348 -3.800 29.251 1.00 52.06 113 PRO A O 1
ATOM 884 N N . ILE A 1 114 ? -1.291 -4.447 28.571 1.00 53.09 114 ILE A N 1
ATOM 885 C CA . ILE A 1 114 ? -1.643 -5.248 27.378 1.00 53.09 114 ILE A CA 1
ATOM 886 C C . ILE A 1 114 ? -2.834 -6.200 27.625 1.00 53.09 114 ILE A C 1
ATOM 888 O O . ILE A 1 114 ? -3.558 -6.530 26.692 1.00 53.09 114 ILE A O 1
ATOM 892 N N . LEU A 1 115 ? -3.084 -6.570 28.885 1.00 51.62 115 LEU A N 1
ATOM 893 C CA . LEU A 1 115 ? -4.145 -7.470 29.332 1.00 51.62 115 LEU A CA 1
ATOM 894 C C . LEU A 1 115 ? -5.572 -7.069 28.902 1.00 51.62 115 LEU A C 1
ATOM 896 O O . LEU A 1 115 ? -6.413 -7.948 28.745 1.00 51.62 115 LEU A O 1
ATOM 900 N N . TYR A 1 116 ? -5.854 -5.775 28.705 1.00 53.53 116 TYR A N 1
ATOM 901 C CA . TYR A 1 116 ? -7.205 -5.285 28.367 1.00 53.53 116 TYR A CA 1
ATOM 902 C C . TYR A 1 116 ? -7.369 -4.860 26.901 1.00 53.53 116 TYR A C 1
ATOM 904 O O . TYR A 1 116 ? -8.467 -4.483 26.487 1.00 53.53 116 TYR A O 1
ATOM 912 N N . LYS A 1 117 ? -6.297 -4.904 26.098 1.00 60.31 117 LYS A N 1
ATOM 913 C CA . LYS A 1 117 ? -6.343 -4.534 24.678 1.00 60.31 117 LYS A CA 1
ATOM 914 C C . LYS A 1 117 ? -6.767 -5.744 23.859 1.00 60.31 117 LYS A C 1
ATOM 916 O O . LYS A 1 117 ? -5.996 -6.683 23.682 1.00 60.31 117 LYS A O 1
ATOM 921 N N . ASN A 1 118 ? -7.987 -5.709 23.330 1.00 67.31 118 ASN A N 1
ATOM 922 C CA . ASN A 1 118 ? -8.465 -6.746 22.427 1.00 67.31 118 ASN A CA 1
ATOM 923 C C . ASN A 1 118 ? -8.392 -6.250 20.978 1.00 67.31 118 ASN A C 1
ATOM 925 O O . ASN A 1 118 ? -9.267 -5.525 20.505 1.00 67.31 118 ASN A O 1
ATOM 929 N N . ASN A 1 119 ? -7.339 -6.665 20.270 1.00 73.44 119 ASN A N 1
ATOM 930 C CA . ASN A 1 119 ? -7.155 -6.350 18.852 1.00 73.44 119 ASN A CA 1
ATOM 931 C C . ASN A 1 119 ? -7.968 -7.263 17.924 1.00 73.44 119 ASN A C 1
ATOM 933 O O . ASN A 1 119 ? -8.063 -6.958 16.741 1.00 73.44 119 ASN A O 1
ATOM 937 N N . VAL A 1 120 ? -8.583 -8.339 18.432 1.00 78.38 120 VAL A N 1
ATOM 938 C CA . VAL A 1 120 ? -9.338 -9.303 17.612 1.00 78.38 120 VAL A CA 1
ATOM 939 C C . VAL A 1 120 ? -10.518 -8.623 16.924 1.00 78.38 120 VAL A C 1
ATOM 941 O O . VAL A 1 120 ? -10.751 -8.844 15.743 1.00 78.38 120 VAL A O 1
ATOM 944 N N . ALA A 1 121 ? -11.229 -7.732 17.621 1.00 74.12 121 ALA A N 1
ATOM 945 C CA . ALA A 1 121 ? -12.341 -6.989 17.025 1.00 74.12 121 ALA A CA 1
ATOM 946 C C . ALA A 1 121 ? -11.881 -6.069 15.880 1.00 74.12 121 ALA A C 1
ATOM 948 O O . ALA A 1 121 ? -12.567 -5.943 14.868 1.00 74.12 121 ALA A O 1
ATOM 949 N N . MET A 1 122 ? -10.706 -5.447 16.024 1.00 77.19 122 MET A N 1
ATOM 950 C CA . MET A 1 122 ? -10.124 -4.612 14.974 1.00 77.19 122 MET A CA 1
ATOM 951 C C . MET A 1 122 ? -9.611 -5.454 13.805 1.00 77.19 122 MET A C 1
ATOM 953 O O . MET A 1 122 ? -9.816 -5.082 12.656 1.00 77.19 122 MET A O 1
ATOM 957 N N . ASP A 1 123 ? -8.998 -6.601 14.084 1.00 79.50 123 ASP A N 1
ATOM 958 C CA . ASP A 1 123 ? -8.508 -7.525 13.061 1.00 79.50 123 ASP A CA 1
ATOM 959 C C . ASP A 1 123 ? -9.664 -8.109 12.233 1.00 79.50 123 ASP A C 1
ATOM 961 O O . ASP A 1 123 ? -9.635 -8.061 11.005 1.00 79.50 123 ASP A O 1
ATOM 965 N N . ILE A 1 124 ? -10.764 -8.515 12.881 1.00 80.38 124 ILE A N 1
ATOM 966 C CA . ILE A 1 124 ? -12.007 -8.916 12.198 1.00 80.38 124 ILE A CA 1
ATOM 967 C C . ILE A 1 124 ? -12.539 -7.761 11.345 1.00 80.38 124 ILE A C 1
ATOM 969 O O . ILE A 1 124 ? -12.870 -7.957 10.176 1.00 80.38 124 ILE A O 1
ATOM 973 N N . PHE A 1 125 ? -12.569 -6.537 11.879 1.00 80.44 125 PHE A N 1
ATOM 974 C CA . PHE A 1 125 ? -13.012 -5.377 11.109 1.00 80.44 125 PHE A CA 1
ATOM 975 C C . PHE A 1 125 ? -12.102 -5.093 9.899 1.00 80.44 125 PHE A C 1
ATOM 977 O O . PHE A 1 125 ? -12.585 -4.670 8.846 1.00 80.44 125 PHE A O 1
ATOM 984 N N . MET A 1 126 ? -10.801 -5.353 10.002 1.00 81.19 126 MET A N 1
ATOM 985 C CA . MET A 1 126 ? -9.847 -5.172 8.907 1.00 81.19 126 MET A CA 1
ATOM 986 C C . MET A 1 126 ? -9.785 -6.360 7.939 1.00 81.19 126 MET A C 1
ATOM 988 O O . MET A 1 126 ? -9.309 -6.182 6.819 1.00 81.19 126 MET A O 1
ATOM 992 N N . SER A 1 127 ? -10.281 -7.539 8.318 1.00 80.56 127 SER A N 1
ATOM 993 C CA . SER A 1 127 ? -10.155 -8.775 7.532 1.00 80.56 127 SER A CA 1
ATOM 994 C C . SER A 1 127 ? -10.710 -8.649 6.105 1.00 80.56 127 SER A C 1
ATOM 996 O O . SER A 1 127 ? -10.034 -9.035 5.151 1.00 80.56 127 SER A O 1
ATOM 998 N N . ASP A 1 128 ? -11.852 -7.978 5.932 1.00 77.12 128 ASP A N 1
ATOM 999 C CA . ASP A 1 128 ? -12.475 -7.761 4.614 1.00 77.12 128 ASP A CA 1
ATOM 1000 C C . ASP A 1 128 ? -11.829 -6.631 3.788 1.00 77.12 128 ASP A C 1
ATOM 1002 O O . ASP A 1 128 ? -12.199 -6.400 2.637 1.00 77.12 128 ASP A O 1
ATOM 1006 N N . LEU A 1 129 ? -10.884 -5.875 4.359 1.00 76.94 129 LEU A N 1
ATOM 1007 C CA . LEU A 1 129 ? -10.290 -4.685 3.737 1.00 76.94 129 LEU A CA 1
ATOM 1008 C C . LEU A 1 129 ? -9.028 -5.005 2.915 1.00 76.94 129 LEU A C 1
ATOM 1010 O O . LEU A 1 129 ? -8.044 -4.255 2.902 1.00 76.94 129 LEU A O 1
ATOM 1014 N N . HIS A 1 130 ? -9.072 -6.119 2.192 1.00 74.94 130 HIS A N 1
ATOM 1015 C CA . HIS A 1 130 ? -7.983 -6.613 1.359 1.00 74.94 130 HIS A CA 1
ATOM 1016 C C . HIS A 1 130 ? -8.517 -6.963 -0.029 1.00 74.94 130 HIS A C 1
ATOM 1018 O O . HIS A 1 130 ? -9.501 -7.687 -0.145 1.00 74.94 130 HIS A O 1
ATOM 1024 N N . SER A 1 131 ? -7.857 -6.498 -1.095 1.00 65.81 131 SER A N 1
ATOM 1025 C CA . SER A 1 131 ? -8.112 -7.017 -2.443 1.00 65.81 131 SER A CA 1
ATOM 1026 C C . SER A 1 131 ? -7.026 -8.030 -2.810 1.00 65.81 131 SER A C 1
ATOM 1028 O O . SER A 1 131 ? -6.075 -7.734 -3.542 1.00 65.81 131 SER A O 1
ATOM 1030 N N . SER A 1 132 ? -7.126 -9.242 -2.279 1.00 57.94 132 SER A N 1
ATOM 1031 C CA . SER A 1 132 ? -6.687 -10.393 -3.071 1.00 57.94 132 SER A CA 1
ATOM 1032 C C . SER A 1 132 ? -7.743 -10.632 -4.162 1.00 57.94 132 SER A C 1
ATOM 1034 O O . SER A 1 132 ? -8.898 -10.283 -3.950 1.00 57.94 132 SER A O 1
ATOM 1036 N N . SER A 1 133 ? -7.336 -11.136 -5.331 1.00 45.53 133 SER A N 1
ATOM 1037 C CA . SER A 1 133 ? -8.154 -11.589 -6.486 1.00 45.53 133 SER A CA 1
ATOM 1038 C C . SER A 1 133 ? -9.603 -12.037 -6.156 1.00 45.53 133 SER A C 1
ATOM 1040 O O . SER A 1 133 ? -9.831 -12.507 -5.043 1.00 45.53 133 SER A O 1
ATOM 1042 N N . PRO A 1 134 ? -10.582 -11.942 -7.089 1.00 39.69 134 PRO A N 1
ATOM 1043 C CA . PRO A 1 134 ? -12.012 -11.982 -6.770 1.00 39.69 134 PRO A CA 1
ATOM 1044 C C . PRO A 1 134 ? -12.422 -13.229 -5.966 1.00 39.69 134 PRO A C 1
ATOM 1046 O O . PRO A 1 134 ? -11.795 -14.282 -6.105 1.00 39.69 134 PRO A O 1
ATOM 1049 N N . PRO A 1 135 ? -13.488 -13.129 -5.148 1.00 37.12 135 PRO A N 1
ATOM 1050 C CA . PRO A 1 135 ? -13.916 -14.177 -4.232 1.00 37.12 135 PRO A CA 1
ATOM 1051 C C . PRO A 1 135 ? -14.410 -15.389 -5.024 1.00 37.12 135 PRO A C 1
ATOM 1053 O O . PRO A 1 135 ? -15.550 -15.451 -5.473 1.00 37.12 135 PRO A O 1
ATOM 1056 N N . GLY A 1 136 ? -13.520 -16.353 -5.215 1.00 39.22 136 GLY A N 1
ATOM 1057 C CA . GLY A 1 136 ? -13.793 -17.632 -5.852 1.00 39.22 136 GLY A CA 1
ATOM 1058 C C . GLY A 1 136 ? -13.303 -18.761 -4.962 1.00 39.22 136 GLY A C 1
ATOM 1059 O O . GLY A 1 136 ? -12.395 -19.491 -5.337 1.00 39.22 136 GLY A O 1
ATOM 1060 N N . GLY A 1 137 ? -13.854 -18.861 -3.753 1.00 33.00 137 GLY A N 1
ATOM 1061 C CA . GLY A 1 137 ? -13.526 -19.933 -2.821 1.00 33.00 137 GLY A CA 1
ATOM 1062 C C . GLY A 1 137 ? -14.263 -19.769 -1.492 1.00 33.00 137 GLY A C 1
ATOM 1063 O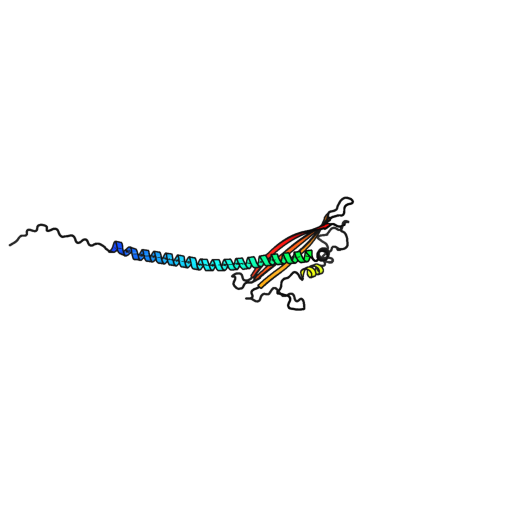 O . GLY A 1 137 ? -13.979 -18.814 -0.771 1.00 33.00 137 GLY A O 1
ATOM 1064 N N . PRO A 1 138 ? -15.214 -20.654 -1.150 1.00 34.12 138 PRO A N 1
ATOM 1065 C CA . PRO A 1 138 ? -15.828 -20.662 0.168 1.00 34.12 138 PRO A CA 1
ATOM 1066 C C . PRO A 1 138 ? -14.785 -21.137 1.187 1.00 34.12 138 PRO A C 1
ATOM 1068 O O . PRO A 1 138 ? -14.324 -22.273 1.131 1.00 34.12 138 PRO A O 1
ATOM 1071 N N . GLY A 1 139 ? -14.401 -20.253 2.106 1.00 38.91 139 GLY A N 1
ATOM 1072 C CA . GLY A 1 139 ? -13.418 -20.533 3.154 1.00 38.91 139 GLY A CA 1
ATOM 1073 C C . GLY A 1 139 ? -12.274 -19.533 3.098 1.00 38.91 139 GLY A C 1
ATOM 1074 O O . GLY A 1 139 ? -11.422 -19.609 2.219 1.00 38.91 139 GLY A O 1
ATOM 1075 N N . GLY A 1 140 ? -12.288 -18.579 4.032 1.00 37.16 140 GLY A N 1
ATOM 1076 C CA . GLY A 1 140 ? -11.367 -17.448 4.126 1.00 37.16 140 GLY A CA 1
ATOM 1077 C C . GLY A 1 140 ? -9.922 -17.850 4.402 1.00 37.16 140 GLY A C 1
ATOM 1078 O O . GLY A 1 140 ? -9.400 -17.615 5.489 1.00 37.16 140 GLY A O 1
ATOM 1079 N N . VAL A 1 141 ? -9.258 -18.430 3.407 1.00 41.12 141 VAL A N 1
ATOM 1080 C CA . VAL A 1 141 ? -7.805 -18.539 3.400 1.00 41.12 141 VAL A CA 1
ATOM 1081 C C . VAL A 1 141 ? -7.220 -17.169 3.051 1.00 41.12 141 VAL A C 1
ATOM 1083 O O . VAL A 1 141 ? -7.570 -16.604 2.010 1.00 41.12 141 VAL A O 1
ATOM 1086 N N . PRO A 1 142 ? -6.330 -16.606 3.886 1.00 44.06 142 PRO A N 1
ATOM 1087 C CA . PRO A 1 142 ? -5.597 -15.406 3.523 1.00 44.06 142 PRO A CA 1
ATOM 1088 C C . PRO A 1 142 ? -4.688 -15.753 2.341 1.00 44.06 142 PRO A C 1
ATOM 1090 O O . PRO A 1 142 ? -3.656 -16.407 2.495 1.00 44.06 142 PRO A O 1
ATOM 1093 N N . LEU A 1 143 ? -5.088 -15.355 1.134 1.00 47.12 143 LEU A N 1
ATOM 1094 C CA . LEU A 1 143 ? -4.248 -15.483 -0.049 1.00 47.12 143 LEU A CA 1
ATOM 1095 C C . LEU A 1 143 ? -3.025 -14.584 0.145 1.00 47.12 143 LEU A C 1
ATOM 1097 O O . LEU A 1 143 ? -3.121 -13.358 0.169 1.00 47.12 143 LEU A O 1
ATOM 1101 N N . SER A 1 144 ? -1.870 -15.222 0.332 1.00 48.16 144 SER A N 1
ATOM 1102 C CA . SER A 1 144 ? -0.577 -14.552 0.400 1.00 48.16 144 SER A CA 1
ATOM 1103 C C . SER A 1 144 ? -0.370 -13.680 -0.843 1.00 48.16 144 SER A C 1
ATOM 1105 O O . SER A 1 144 ? -0.631 -14.123 -1.961 1.00 48.16 144 SER A O 1
ATOM 1107 N N . PHE A 1 145 ? 0.188 -12.479 -0.665 1.00 52.88 145 PHE A N 1
ATOM 1108 C CA . PHE A 1 145 ? 0.691 -11.607 -1.740 1.00 52.88 145 PHE A CA 1
ATOM 1109 C C . PHE A 1 145 ? 1.925 -12.194 -2.462 1.00 52.88 145 PHE A C 1
ATOM 1111 O O . PHE A 1 145 ? 2.766 -11.459 -2.977 1.00 52.88 145 PHE A O 1
ATOM 1118 N N . ASN A 1 146 ? 2.061 -13.519 -2.493 1.00 51.97 146 ASN A N 1
ATOM 1119 C CA . ASN A 1 146 ? 3.106 -14.229 -3.212 1.00 51.97 146 ASN A CA 1
ATOM 1120 C C . ASN A 1 146 ? 2.684 -14.375 -4.673 1.00 51.97 146 ASN A C 1
ATOM 1122 O O . ASN A 1 146 ? 2.208 -15.428 -5.095 1.00 51.97 146 ASN A O 1
ATOM 1126 N N . PHE A 1 147 ? 2.863 -13.305 -5.448 1.00 54.09 147 PHE A N 1
ATOM 1127 C CA . PHE A 1 147 ? 2.877 -13.423 -6.904 1.00 54.09 147 PHE A CA 1
ATOM 1128 C C . PHE A 1 147 ? 3.957 -14.425 -7.294 1.00 54.09 147 PHE A C 1
ATOM 1130 O O . PHE A 1 147 ? 5.104 -14.299 -6.853 1.00 54.09 147 PHE A O 1
ATOM 1137 N N . LYS A 1 148 ? 3.615 -15.417 -8.122 1.00 56.12 148 LYS A N 1
ATOM 1138 C CA . LYS A 1 148 ? 4.653 -16.264 -8.708 1.00 56.12 148 LYS A CA 1
ATOM 1139 C C . LYS A 1 148 ? 5.530 -15.381 -9.592 1.00 56.12 148 LYS A C 1
ATOM 1141 O O . LYS A 1 148 ? 5.052 -14.456 -10.252 1.00 56.12 148 LYS A O 1
ATOM 1146 N N . GLN A 1 149 ? 6.832 -15.641 -9.577 1.00 53.00 149 GLN A N 1
ATOM 1147 C CA . GLN A 1 149 ? 7.802 -14.900 -10.375 1.00 53.00 149 GLN A CA 1
ATOM 1148 C C . GLN A 1 149 ? 7.383 -14.955 -11.858 1.00 53.00 149 GLN A C 1
ATOM 1150 O O . GLN A 1 149 ? 7.364 -16.029 -12.450 1.00 53.00 149 GLN A O 1
ATOM 1155 N N . GLY A 1 150 ? 6.987 -13.812 -12.434 1.00 58.53 150 GLY A N 1
ATOM 1156 C CA . GLY A 1 150 ? 6.479 -13.719 -13.812 1.00 58.53 150 GLY A CA 1
ATOM 1157 C C . GLY A 1 150 ? 4.980 -13.417 -13.970 1.00 58.53 150 GLY A C 1
ATOM 1158 O O . GLY A 1 150 ? 4.537 -13.213 -15.098 1.00 58.53 150 GLY A O 1
ATOM 1159 N N . GLU A 1 151 ? 4.196 -13.343 -12.892 1.00 68.12 151 GLU A N 1
ATOM 1160 C CA . GLU A 1 151 ? 2.766 -13.002 -12.968 1.00 68.12 151 GLU A CA 1
ATOM 1161 C C . GLU A 1 151 ? 2.513 -11.492 -12.852 1.00 68.12 151 GLU A C 1
ATOM 1163 O O . GLU A 1 151 ? 3.071 -10.805 -11.993 1.00 68.12 151 GLU A O 1
ATOM 1168 N N . THR A 1 152 ? 1.628 -10.966 -13.704 1.00 71.81 152 THR A N 1
ATOM 1169 C CA . THR A 1 152 ? 1.125 -9.596 -13.579 1.00 71.81 152 THR A CA 1
ATOM 1170 C C . THR A 1 152 ? 0.088 -9.530 -12.463 1.00 71.81 152 THR A C 1
ATOM 1172 O O . THR A 1 152 ? -0.912 -10.245 -12.465 1.00 71.81 152 THR A O 1
ATOM 1175 N N . GLY A 1 153 ? 0.319 -8.644 -11.499 1.00 74.25 153 GLY A N 1
ATOM 1176 C CA . GLY A 1 153 ? -0.447 -8.590 -10.258 1.00 74.25 153 GLY A CA 1
ATOM 1177 C C . GLY A 1 153 ? -0.772 -7.170 -9.834 1.00 74.25 153 GLY A C 1
ATOM 1178 O O . GLY A 1 153 ? -0.044 -6.231 -10.169 1.00 74.25 153 GLY A O 1
ATOM 1179 N N . TRP A 1 154 ? -1.883 -6.984 -9.129 1.00 78.31 154 TRP A N 1
ATOM 1180 C CA . TRP A 1 154 ? -2.205 -5.718 -8.476 1.00 78.31 154 TRP A CA 1
ATOM 1181 C C . TRP A 1 154 ? -3.264 -5.882 -7.399 1.00 78.31 154 TRP A C 1
ATOM 1183 O O . TRP A 1 154 ? -4.091 -6.787 -7.464 1.00 78.31 154 TRP A O 1
ATOM 1193 N N . GLY A 1 155 ? -3.249 -4.961 -6.443 1.00 80.31 155 GLY A N 1
ATOM 1194 C CA . GLY A 1 155 ? -4.261 -4.870 -5.405 1.00 80.31 155 GLY A CA 1
ATOM 1195 C C . GLY A 1 155 ? -3.822 -3.952 -4.281 1.00 80.31 155 GLY A C 1
ATOM 1196 O O . GLY A 1 155 ? -2.829 -3.228 -4.392 1.00 80.31 155 GLY A O 1
ATOM 1197 N N . TYR A 1 156 ? -4.577 -3.983 -3.193 1.00 84.88 156 TYR A N 1
ATOM 1198 C CA . TYR A 1 156 ? -4.310 -3.181 -2.015 1.00 84.88 156 TYR A CA 1
ATOM 1199 C C . TYR A 1 156 ? -4.538 -3.965 -0.727 1.00 84.88 156 TYR A C 1
ATOM 1201 O O . TYR A 1 156 ? -5.266 -4.9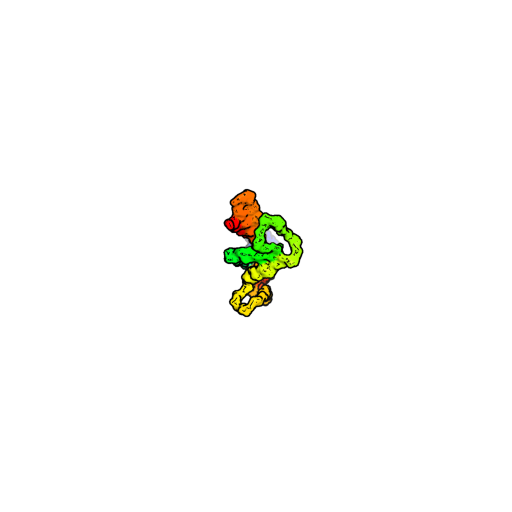62 -0.680 1.00 84.88 156 TYR A O 1
ATOM 1209 N N . LYS A 1 157 ? -3.920 -3.461 0.335 1.00 83.50 157 LYS A N 1
ATOM 1210 C CA . LYS A 1 157 ? -4.084 -3.905 1.712 1.00 83.50 157 LYS A CA 1
ATOM 1211 C C . LYS A 1 157 ? -4.139 -2.688 2.617 1.00 83.50 157 LYS A C 1
ATOM 1213 O O . LYS A 1 157 ? -3.307 -1.794 2.492 1.00 83.50 157 LYS A O 1
ATOM 1218 N N . ILE A 1 158 ? -5.071 -2.673 3.560 1.00 83.12 158 ILE A N 1
ATOM 1219 C CA . ILE A 1 158 ? -5.036 -1.690 4.642 1.00 83.12 158 ILE A CA 1
ATOM 1220 C C . ILE A 1 158 ? -4.048 -2.175 5.697 1.00 83.12 158 ILE A C 1
ATOM 1222 O O . ILE A 1 158 ? -4.198 -3.258 6.255 1.00 83.12 158 ILE A O 1
ATOM 1226 N N . THR A 1 159 ? -2.999 -1.393 5.929 1.00 78.75 159 THR A N 1
ATOM 1227 C CA . THR A 1 159 ? -1.920 -1.737 6.863 1.00 78.75 159 THR A CA 1
ATOM 1228 C C . THR A 1 159 ? -2.218 -1.245 8.266 1.00 78.75 159 THR A C 1
ATOM 1230 O O . THR A 1 159 ? -1.879 -1.921 9.236 1.00 78.75 159 THR A O 1
ATOM 1233 N N . LYS A 1 160 ? -2.877 -0.090 8.387 1.00 80.06 160 LYS A N 1
ATOM 1234 C CA . LYS A 1 160 ? -3.191 0.514 9.679 1.00 80.06 160 LYS A CA 1
ATOM 1235 C C . LYS A 1 160 ? -4.564 1.160 9.654 1.00 80.06 160 LYS A C 1
ATOM 1237 O O . LYS A 1 160 ? -4.892 1.934 8.758 1.00 80.06 160 LYS A O 1
ATOM 1242 N N . PHE A 1 161 ? -5.349 0.871 10.682 1.00 79.50 161 PHE A N 1
ATOM 1243 C CA . PHE A 1 161 ? -6.631 1.511 10.915 1.00 79.50 161 PHE A CA 1
ATOM 1244 C C . PHE A 1 161 ? -6.754 1.832 12.401 1.00 79.50 161 PHE A C 1
ATOM 1246 O O . PHE A 1 161 ? -6.805 0.938 13.243 1.00 79.50 161 PHE A O 1
ATOM 1253 N N . THR A 1 162 ? -6.752 3.118 12.743 1.00 78.00 162 THR A N 1
ATOM 1254 C CA . THR A 1 162 ? -6.870 3.560 14.137 1.00 78.00 162 THR A CA 1
ATOM 1255 C C . THR A 1 162 ? -7.978 4.581 14.277 1.00 78.00 162 THR A C 1
ATOM 1257 O O . THR A 1 162 ? -8.012 5.571 13.550 1.00 78.00 162 THR A O 1
ATOM 1260 N N . VAL A 1 163 ? -8.845 4.367 15.258 1.00 73.38 163 VAL A N 1
ATOM 1261 C CA . VAL A 1 163 ? -9.981 5.236 15.564 1.00 73.38 163 VAL A CA 1
ATOM 1262 C C . VAL A 1 163 ? -9.715 5.949 16.881 1.00 73.38 163 VAL A C 1
ATOM 1264 O O . VAL A 1 163 ? -9.607 5.282 17.905 1.00 73.38 163 VAL A O 1
ATOM 1267 N N . SER A 1 164 ? -9.582 7.275 16.853 1.00 71.06 164 SER A N 1
ATOM 1268 C CA . SER A 1 164 ? -9.449 8.146 18.025 1.00 71.06 164 SER A CA 1
ATOM 1269 C C . SER A 1 164 ? -10.747 8.846 18.358 1.00 71.06 164 SER A C 1
ATOM 1271 O O . SER A 1 164 ? -11.292 9.527 17.506 1.00 71.06 164 SER A O 1
ATOM 1273 N N . ASN A 1 165 ? -11.187 8.753 19.610 1.00 67.06 165 ASN A N 1
ATOM 1274 C CA . ASN A 1 165 ? -12.346 9.492 20.098 1.00 67.06 165 ASN A CA 1
ATOM 1275 C C . ASN A 1 165 ? -11.866 10.659 20.961 1.00 67.06 165 ASN A C 1
ATOM 1277 O O . ASN A 1 165 ? -11.060 10.461 21.870 1.00 67.06 165 ASN A O 1
ATOM 1281 N N . TYR A 1 166 ? -12.369 11.851 20.670 1.00 65.25 166 TYR A N 1
ATOM 1282 C CA . TYR A 1 166 ? -12.203 13.059 21.462 1.00 65.25 166 TYR A CA 1
ATOM 1283 C C . TYR A 1 166 ? -13.588 13.520 21.897 1.00 65.25 166 TYR A C 1
ATOM 1285 O O . TYR A 1 166 ? -14.494 13.674 21.076 1.00 65.25 166 TYR A O 1
ATOM 1293 N N . TYR A 1 167 ? -13.744 13.727 23.196 1.00 61.38 167 TYR A N 1
ATOM 1294 C CA . TYR A 1 167 ? -14.966 14.247 23.784 1.00 61.38 167 TYR A CA 1
ATOM 1295 C C . TYR A 1 167 ? -14.729 15.720 24.061 1.00 61.38 167 TYR A C 1
ATOM 1297 O O . TYR A 1 167 ? -13.738 16.059 24.708 1.00 61.38 167 TYR A O 1
ATOM 1305 N N . THR A 1 168 ? -15.596 16.587 23.545 1.00 59.44 168 THR A N 1
ATOM 1306 C CA . THR A 1 168 ? -15.624 17.963 24.034 1.00 59.44 168 THR A CA 1
ATOM 1307 C C . THR A 1 168 ? -16.641 18.022 25.159 1.00 59.44 168 THR A C 1
ATOM 1309 O O . THR A 1 168 ? -17.801 17.647 24.990 1.00 59.44 168 THR A O 1
ATOM 1312 N N . GLU A 1 169 ? -16.178 18.443 26.326 1.00 53.03 169 GLU A N 1
ATOM 1313 C CA . GLU A 1 169 ? -17.047 18.781 27.439 1.00 53.03 169 GLU A CA 1
ATOM 1314 C C . GLU A 1 169 ? -17.743 20.105 27.104 1.00 53.03 169 GLU A C 1
ATOM 1316 O O . GLU A 1 169 ? -17.086 21.100 26.791 1.00 53.03 169 GLU A O 1
ATOM 1321 N N . THR A 1 170 ? -19.073 20.110 27.105 1.00 50.84 170 THR A N 1
ATOM 1322 C CA . THR A 1 170 ? -19.864 21.340 27.154 1.00 50.84 170 THR A CA 1
ATOM 1323 C C . THR A 1 170 ? -20.069 21.687 28.623 1.00 50.84 170 THR A C 1
ATOM 1325 O O . THR A 1 170 ? -20.696 20.937 29.367 1.00 50.84 170 THR A O 1
ATOM 1328 N N . GLN A 1 171 ? -19.531 22.827 29.061 1.00 44.31 171 GLN A N 1
ATOM 1329 C CA . GLN A 1 171 ? -19.956 23.432 30.321 1.00 44.31 171 GLN A CA 1
ATOM 1330 C C . GLN A 1 171 ? -21.410 23.898 30.161 1.00 44.31 171 GLN A C 1
ATOM 1332 O O . GLN A 1 171 ? -21.678 24.832 29.410 1.00 44.31 171 GLN A O 1
ATOM 1337 N N . GLY A 1 172 ? -22.343 23.253 30.864 1.00 46.62 172 GLY A N 1
ATOM 1338 C CA . GLY A 1 172 ? -23.765 23.610 30.854 1.00 46.62 172 GLY A CA 1
ATOM 1339 C C . GLY A 1 172 ? -24.650 22.685 30.013 1.00 46.62 172 GLY A C 1
ATOM 1340 O O . GLY A 1 172 ? -24.175 21.771 29.351 1.00 46.62 172 GLY A O 1
ATOM 1341 N N . THR A 1 173 ? -25.960 22.923 30.102 1.00 48.88 173 THR A N 1
ATOM 1342 C CA . THR A 1 173 ? -27.130 22.097 29.725 1.00 48.88 173 THR A CA 1
ATOM 1343 C C . THR A 1 173 ? -27.259 21.685 28.244 1.00 48.88 173 THR A C 1
ATOM 1345 O O . THR A 1 173 ? -28.349 21.317 27.808 1.00 48.88 173 THR A O 1
ATOM 1348 N N . GLU A 1 174 ? -26.184 21.736 27.458 1.00 53.47 174 GLU A N 1
ATOM 1349 C CA . GLU A 1 174 ? -26.162 21.368 26.042 1.00 53.47 174 GLU A CA 1
ATOM 1350 C C . GLU A 1 174 ? -25.418 20.050 25.811 1.00 53.47 174 GLU A C 1
ATOM 1352 O O . GLU A 1 174 ? -24.347 19.789 26.366 1.00 53.47 174 GLU A O 1
ATOM 1357 N N . ALA A 1 175 ? -25.999 19.207 24.958 1.00 53.81 175 ALA A N 1
ATOM 1358 C CA . ALA A 1 175 ? -25.509 17.867 24.691 1.00 53.81 175 ALA A CA 1
ATOM 1359 C C . ALA A 1 175 ? -24.095 17.883 24.073 1.00 53.81 175 ALA A C 1
ATOM 1361 O O . ALA A 1 175 ? -23.860 18.470 23.015 1.00 53.81 175 ALA A O 1
ATOM 1362 N N . GLY A 1 176 ? -23.143 17.233 24.751 1.00 59.47 176 GLY A N 1
ATOM 1363 C CA . GLY A 1 176 ? -21.745 17.166 24.325 1.00 59.47 176 GLY A CA 1
ATOM 1364 C C . GLY A 1 176 ? -21.575 16.550 22.936 1.00 59.47 176 GLY A C 1
ATOM 1365 O O . GLY A 1 176 ? -22.286 15.621 22.543 1.00 59.47 176 GLY A O 1
ATOM 1366 N N . THR A 1 177 ? -20.603 17.057 22.174 1.00 58.53 177 THR A N 1
ATOM 1367 C CA . THR A 1 177 ? -20.269 16.517 20.847 1.00 58.53 177 THR A CA 1
ATOM 1368 C C . THR A 1 177 ? -19.095 15.543 20.928 1.00 58.53 177 THR A C 1
ATOM 1370 O O . THR A 1 177 ? -18.112 15.763 21.639 1.00 58.53 177 THR A O 1
ATOM 1373 N N . VAL A 1 178 ? -19.200 14.431 20.194 1.00 64.94 178 VAL A N 1
ATOM 1374 C CA . VAL A 1 178 ? -18.129 13.431 20.091 1.00 64.94 178 VAL A CA 1
ATOM 1375 C C . VAL A 1 178 ? -17.475 13.554 18.727 1.00 64.94 178 VAL A C 1
ATOM 1377 O O . VAL A 1 178 ? -18.135 13.421 17.690 1.00 64.94 178 VAL A O 1
ATOM 1380 N N . TYR A 1 179 ? -16.164 13.777 18.734 1.00 68.12 179 TYR A N 1
ATOM 1381 C CA . TYR A 1 179 ? -15.337 13.797 17.538 1.00 68.12 179 TYR A CA 1
ATOM 1382 C C . TYR A 1 179 ? -14.567 12.486 17.431 1.00 68.12 179 TYR A C 1
ATOM 1384 O O . TYR A 1 179 ? -13.749 12.156 18.286 1.00 68.12 179 TYR A O 1
ATOM 1392 N N . GLN A 1 180 ? -14.795 11.743 16.357 1.00 70.62 180 GLN A N 1
ATOM 1393 C CA . GLN A 1 180 ? -14.081 10.510 16.060 1.00 70.62 180 GLN A CA 1
ATOM 1394 C C . GLN A 1 180 ? -13.129 10.753 14.885 1.00 70.62 180 GLN A C 1
ATOM 1396 O O . GLN A 1 180 ? -13.555 10.966 13.755 1.00 70.62 180 GLN A O 1
ATOM 1401 N N . VAL A 1 181 ? -11.824 10.736 15.132 1.00 75.25 181 VAL A N 1
ATOM 1402 C CA . VAL A 1 181 ? -10.783 10.852 14.107 1.00 75.25 181 VAL A CA 1
ATOM 1403 C C . VAL A 1 181 ? -10.310 9.456 13.725 1.00 75.25 181 VAL A C 1
ATOM 1405 O O . VAL A 1 181 ? -9.695 8.754 14.523 1.00 75.25 181 VAL A O 1
ATOM 1408 N N . CYS A 1 182 ? -10.580 9.050 12.492 1.00 79.19 182 CYS A N 1
ATOM 1409 C CA . CYS A 1 182 ? -10.086 7.800 11.929 1.00 79.19 182 CYS A CA 1
ATOM 1410 C C . CYS A 1 182 ? -8.827 8.077 11.106 1.00 79.19 182 CYS A C 1
ATOM 1412 O O . CYS A 1 182 ? -8.843 8.920 10.209 1.00 79.19 182 CYS A O 1
ATOM 1414 N N . HIS A 1 183 ? -7.748 7.355 11.389 1.00 86.62 183 HIS A N 1
ATOM 1415 C CA . HIS A 1 183 ? -6.534 7.341 10.581 1.00 86.62 183 HIS A CA 1
ATOM 1416 C C . HIS A 1 183 ? -6.433 6.000 9.862 1.00 86.62 183 HIS A C 1
ATOM 1418 O O . HIS A 1 183 ? -6.489 4.941 10.491 1.00 86.62 183 HIS A O 1
ATOM 1424 N N . ILE A 1 184 ? -6.323 6.074 8.541 1.00 86.69 184 ILE A N 1
ATOM 1425 C CA . ILE A 1 184 ? -6.342 4.938 7.627 1.00 86.69 184 ILE A CA 1
ATOM 1426 C C . ILE A 1 184 ? -5.057 4.992 6.817 1.00 86.69 184 ILE A C 1
ATOM 1428 O O . ILE A 1 184 ? -4.749 6.021 6.213 1.00 86.69 184 ILE A O 1
ATOM 1432 N N . GLU A 1 185 ? -4.338 3.884 6.778 1.00 88.56 185 GLU A N 1
ATOM 1433 C CA . GLU A 1 185 ? -3.151 3.699 5.958 1.00 88.56 185 GLU A CA 1
ATOM 1434 C C . GLU A 1 185 ? -3.369 2.494 5.049 1.00 88.56 185 GLU A C 1
ATOM 1436 O O . GLU A 1 185 ? -3.710 1.400 5.510 1.00 88.56 185 GLU A O 1
ATOM 1441 N N . ALA A 1 186 ? -3.205 2.706 3.748 1.00 87.06 186 ALA A N 1
ATOM 1442 C CA . ALA A 1 186 ? -3.337 1.671 2.742 1.00 87.06 186 ALA A CA 1
ATOM 1443 C C . ALA A 1 186 ? -2.043 1.546 1.944 1.00 87.06 186 ALA A C 1
ATOM 1445 O O . ALA A 1 186 ? -1.444 2.538 1.529 1.00 87.06 186 ALA A O 1
ATOM 1446 N N . MET A 1 187 ? -1.659 0.304 1.691 1.00 85.12 187 MET A N 1
ATOM 1447 C CA . MET A 1 187 ? -0.591 -0.072 0.786 1.00 85.12 187 MET A CA 1
ATOM 1448 C C . MET A 1 187 ? -1.210 -0.592 -0.507 1.00 85.12 187 MET A C 1
ATOM 1450 O O . MET A 1 187 ? -2.020 -1.519 -0.489 1.00 85.12 187 MET A O 1
ATOM 1454 N N . GLY A 1 188 ? -0.823 -0.013 -1.632 1.00 84.00 188 GLY A N 1
ATOM 1455 C CA . GLY A 1 188 ? -1.111 -0.539 -2.959 1.00 84.00 188 GLY A CA 1
ATOM 1456 C C . GLY A 1 188 ? 0.116 -1.243 -3.508 1.00 84.00 188 GLY A C 1
ATOM 1457 O O . GLY A 1 188 ? 1.238 -0.785 -3.299 1.00 84.00 188 GLY A O 1
ATOM 1458 N N . TYR A 1 189 ? -0.085 -2.351 -4.209 1.00 82.56 189 TYR A N 1
ATOM 1459 C CA . TYR A 1 189 ? 0.990 -3.093 -4.852 1.00 82.56 189 TYR A CA 1
ATOM 1460 C C . TYR A 1 189 ? 0.686 -3.287 -6.336 1.00 82.56 189 TYR A C 1
ATOM 1462 O O . TYR A 1 189 ? -0.467 -3.448 -6.756 1.00 82.56 189 TYR A O 1
ATOM 1470 N N . ALA A 1 190 ? 1.738 -3.283 -7.142 1.00 81.94 190 ALA A N 1
ATOM 1471 C CA . ALA A 1 190 ? 1.677 -3.605 -8.554 1.00 81.94 190 ALA A CA 1
ATOM 1472 C C . ALA A 1 190 ? 2.916 -4.412 -8.936 1.00 81.94 190 ALA A C 1
ATOM 1474 O O . ALA A 1 190 ? 4.038 -3.992 -8.657 1.00 81.94 190 ALA A O 1
ATOM 1475 N N . ASN A 1 191 ? 2.689 -5.553 -9.584 1.00 83.00 191 ASN A N 1
ATOM 1476 C CA . ASN A 1 191 ? 3.736 -6.378 -10.164 1.00 83.00 191 ASN A CA 1
ATOM 1477 C C . ASN A 1 191 ? 3.584 -6.398 -11.689 1.00 83.00 191 ASN A C 1
ATOM 1479 O O . A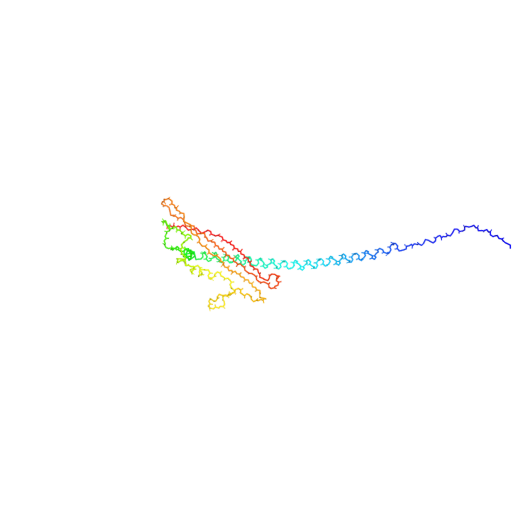SN A 1 191 ? 2.509 -6.744 -12.198 1.00 83.00 191 ASN A O 1
ATOM 1483 N N . ASP A 1 192 ? 4.636 -6.020 -12.409 1.00 80.88 192 ASP A N 1
ATOM 1484 C CA . ASP A 1 192 ? 4.742 -6.184 -13.856 1.00 80.88 192 ASP A CA 1
ATOM 1485 C C . ASP A 1 192 ? 6.132 -6.749 -14.202 1.00 80.88 192 ASP A C 1
ATOM 1487 O O . ASP A 1 192 ? 7.130 -6.038 -14.073 1.00 80.88 192 ASP A O 1
ATOM 1491 N N . PRO A 1 193 ? 6.230 -8.006 -14.677 1.00 78.81 193 PRO A N 1
ATOM 1492 C CA . PRO A 1 193 ? 7.507 -8.641 -15.009 1.00 78.81 193 PRO A CA 1
ATOM 1493 C C . PRO A 1 193 ? 8.220 -7.985 -16.201 1.00 78.81 193 PRO A C 1
ATOM 1495 O O . PRO A 1 193 ? 9.358 -8.337 -16.507 1.00 78.81 193 PRO A O 1
ATOM 1498 N N . ARG A 1 194 ? 7.557 -7.063 -16.911 1.00 75.81 194 ARG A N 1
ATOM 1499 C CA . ARG A 1 194 ? 8.145 -6.299 -18.019 1.00 75.81 194 ARG A CA 1
ATOM 1500 C C . ARG A 1 194 ? 8.952 -5.095 -17.531 1.00 75.81 194 ARG A C 1
ATOM 1502 O O . ARG A 1 194 ? 9.749 -4.567 -18.308 1.00 75.81 194 ARG A O 1
ATOM 1509 N N . ASP A 1 195 ? 8.712 -4.630 -16.303 1.00 74.38 195 ASP A N 1
ATOM 1510 C CA . ASP A 1 195 ? 9.433 -3.501 -15.714 1.00 74.38 195 ASP A CA 1
ATOM 1511 C C . ASP A 1 195 ? 10.804 -3.944 -15.179 1.00 74.38 195 ASP A C 1
ATOM 1513 O O . ASP A 1 195 ? 11.001 -5.089 -14.776 1.00 74.38 195 ASP A O 1
ATOM 1517 N N . SER A 1 196 ? 11.769 -3.022 -15.147 1.00 66.50 196 SER A N 1
ATOM 1518 C CA . SER A 1 196 ? 13.077 -3.275 -14.526 1.00 66.50 196 SER A CA 1
ATOM 1519 C C . SER A 1 196 ? 12.973 -3.474 -13.013 1.00 66.50 196 SER A C 1
ATOM 1521 O O . SER A 1 196 ? 13.817 -4.138 -12.419 1.00 66.50 196 SER A O 1
ATOM 1523 N N . ILE A 1 197 ? 11.943 -2.889 -12.396 1.00 72.50 197 ILE A N 1
ATOM 1524 C CA . ILE A 1 197 ? 11.574 -3.105 -10.999 1.00 72.50 197 ILE A CA 1
ATOM 1525 C C . ILE A 1 197 ? 10.220 -3.803 -11.021 1.00 72.50 197 ILE A C 1
ATOM 1527 O O . ILE A 1 197 ? 9.183 -3.152 -11.103 1.00 72.50 197 ILE A O 1
ATOM 1531 N N . ALA A 1 198 ? 10.251 -5.135 -10.999 1.00 66.19 198 ALA A N 1
ATOM 1532 C CA . ALA A 1 198 ? 9.059 -5.945 -11.218 1.00 66.19 198 ALA A CA 1
ATOM 1533 C C . ALA A 1 198 ? 7.949 -5.635 -10.203 1.00 66.19 198 ALA A C 1
ATOM 1535 O O . ALA A 1 198 ? 6.798 -5.495 -10.592 1.00 66.19 198 ALA A O 1
ATOM 1536 N N . SER A 1 199 ? 8.297 -5.442 -8.927 1.00 73.31 199 SER A N 1
ATOM 1537 C CA . SER A 1 199 ? 7.339 -5.166 -7.855 1.00 73.31 199 SER A CA 1
ATOM 1538 C C . SER A 1 199 ? 7.503 -3.756 -7.301 1.00 73.31 199 SER A C 1
ATOM 1540 O O . SER A 1 199 ? 8.602 -3.360 -6.906 1.00 73.31 199 SER A O 1
ATOM 1542 N N . ARG A 1 200 ? 6.397 -3.009 -7.234 1.00 79.25 200 ARG A N 1
ATOM 1543 C CA . ARG A 1 200 ? 6.327 -1.706 -6.566 1.00 79.25 200 ARG A CA 1
ATOM 1544 C C . ARG A 1 200 ? 5.199 -1.669 -5.557 1.00 79.25 200 ARG A C 1
ATOM 1546 O O . ARG A 1 200 ? 4.112 -2.196 -5.797 1.00 79.25 200 ARG A O 1
ATOM 1553 N N . THR A 1 201 ? 5.461 -0.972 -4.462 1.00 84.19 201 THR A N 1
ATOM 1554 C CA . THR A 1 201 ? 4.508 -0.729 -3.385 1.00 84.19 201 THR A CA 1
ATOM 1555 C C . THR A 1 201 ? 4.447 0.756 -3.087 1.00 84.19 201 THR A C 1
ATOM 1557 O O . THR A 1 201 ? 5.487 1.402 -2.991 1.00 84.19 201 THR A O 1
ATOM 1560 N N . GLU A 1 202 ? 3.240 1.277 -2.916 1.00 86.69 202 GLU A N 1
ATOM 1561 C CA . GLU A 1 202 ? 2.992 2.677 -2.580 1.00 86.69 202 GLU A CA 1
ATOM 1562 C C . GLU A 1 202 ? 2.106 2.752 -1.341 1.00 86.69 202 GLU A C 1
ATOM 1564 O O . GLU A 1 202 ? 1.147 1.987 -1.210 1.00 86.69 202 GLU A O 1
ATOM 1569 N N . PHE A 1 203 ? 2.422 3.682 -0.443 1.00 87.62 203 PHE A N 1
ATOM 1570 C CA . PHE A 1 203 ? 1.675 3.904 0.790 1.00 87.62 203 PHE A CA 1
ATOM 1571 C C . PHE A 1 203 ? 0.910 5.212 0.692 1.00 87.62 203 PHE A C 1
ATOM 1573 O O . PHE A 1 203 ? 1.465 6.255 0.343 1.00 87.62 203 PHE A O 1
ATOM 1580 N N . VAL A 1 204 ? -0.374 5.167 1.023 1.00 89.69 204 VAL A N 1
ATOM 1581 C CA . VAL A 1 204 ? -1.212 6.358 1.104 1.00 89.69 204 VAL A CA 1
ATOM 1582 C C . VAL A 1 204 ? -1.899 6.350 2.457 1.00 89.69 204 VAL A C 1
ATOM 1584 O O . VAL A 1 204 ? -2.471 5.344 2.878 1.00 89.69 204 VAL A O 1
ATOM 1587 N N . SER A 1 205 ? -1.846 7.486 3.145 1.00 89.44 205 SER A N 1
ATOM 1588 C CA . SER A 1 205 ? -2.549 7.686 4.405 1.00 89.44 205 SER A CA 1
ATOM 1589 C C . SER A 1 205 ? -3.630 8.747 4.249 1.00 89.44 205 SER A C 1
ATOM 1591 O O . SER A 1 205 ? -3.501 9.702 3.479 1.00 89.44 205 SER A O 1
ATOM 1593 N N . LYS A 1 206 ? -4.732 8.566 4.972 1.00 88.94 206 LYS A N 1
ATOM 1594 C CA . LYS A 1 206 ? -5.817 9.538 5.047 1.00 88.94 206 LYS A CA 1
ATOM 1595 C C . LYS A 1 206 ? -6.363 9.600 6.463 1.00 88.94 206 LYS A C 1
ATOM 1597 O O . LYS A 1 206 ? -6.514 8.584 7.138 1.00 88.94 206 LYS A O 1
ATOM 1602 N N . GLN A 1 207 ? -6.672 10.813 6.899 1.00 86.06 207 GLN A N 1
ATOM 1603 C CA . GLN A 1 207 ? -7.348 11.072 8.162 1.00 86.06 207 GLN A CA 1
ATOM 1604 C C . GLN A 1 207 ? -8.740 11.624 7.879 1.00 86.06 207 GLN A C 1
ATOM 1606 O O . GLN A 1 207 ? -8.909 12.469 6.999 1.00 86.06 207 GLN A O 1
ATOM 1611 N N . VAL A 1 208 ? -9.739 11.127 8.603 1.00 82.94 208 VAL A N 1
ATOM 1612 C CA . VAL A 1 208 ? -11.126 11.584 8.488 1.00 82.94 208 VAL A CA 1
ATOM 1613 C C . VAL A 1 208 ? -11.686 11.853 9.872 1.00 82.94 208 VAL A C 1
ATOM 1615 O O . VAL A 1 208 ? -11.629 10.996 10.749 1.00 82.94 208 VAL A O 1
ATOM 1618 N N . LYS A 1 209 ? -12.244 13.052 10.045 1.00 79.50 209 LYS A N 1
ATOM 1619 C CA . LYS A 1 209 ? -12.998 13.446 11.231 1.00 79.50 209 LYS A CA 1
ATOM 1620 C C . LYS A 1 209 ? -14.473 13.117 11.001 1.00 79.50 209 LYS A C 1
ATOM 1622 O O . LYS A 1 209 ? -15.059 13.559 10.017 1.00 79.50 209 LYS A O 1
ATOM 1627 N N . LEU A 1 210 ? -15.048 12.332 11.897 1.00 70.94 210 LEU A N 1
ATOM 1628 C CA . LEU A 1 210 ? -16.470 12.037 11.982 1.00 70.94 210 LEU A CA 1
ATOM 1629 C C . LEU A 1 210 ? -17.022 12.778 13.197 1.00 70.94 210 LEU A C 1
ATOM 1631 O O . LEU A 1 210 ? -16.457 12.700 14.287 1.00 70.94 210 LEU A O 1
ATOM 1635 N N . GLU A 1 211 ? -18.111 13.510 13.006 1.00 69.75 211 GLU A N 1
ATOM 1636 C CA . GLU A 1 211 ? -18.775 14.243 14.080 1.00 69.75 211 GLU A CA 1
ATOM 1637 C C . GLU A 1 211 ? -20.101 13.561 14.388 1.00 69.75 211 GLU A C 1
ATOM 1639 O O . GLU A 1 211 ? -20.908 13.311 13.487 1.00 69.75 211 GLU A O 1
ATOM 1644 N N . ARG A 1 212 ? -20.326 13.245 15.664 1.00 63.53 212 ARG A N 1
ATOM 1645 C CA . ARG A 1 212 ? -21.609 12.741 16.144 1.00 63.53 212 ARG A CA 1
ATOM 1646 C C . ARG A 1 212 ? -22.135 13.681 17.219 1.00 63.53 212 ARG A C 1
ATOM 1648 O O . ARG A 1 212 ? -21.501 13.862 18.258 1.00 63.53 212 ARG A O 1
ATOM 1655 N N . LYS A 1 213 ? -23.327 14.230 16.982 1.00 59.69 213 LYS A N 1
ATOM 1656 C CA . LYS A 1 213 ? -24.123 14.864 18.035 1.00 59.69 213 LYS A CA 1
ATOM 1657 C C . LYS A 1 213 ? -24.734 13.763 18.897 1.00 59.69 213 LYS A C 1
ATOM 1659 O O . LYS A 1 213 ? -25.346 12.831 18.365 1.00 59.69 213 LYS A O 1
ATOM 1664 N N . ILE A 1 214 ? -24.497 13.827 20.200 1.00 59.69 214 ILE A N 1
ATOM 1665 C CA . ILE A 1 214 ? -25.294 13.078 21.167 1.00 59.69 214 ILE A CA 1
ATOM 1666 C C . ILE A 1 214 ? -26.534 13.945 21.388 1.00 59.69 214 ILE A C 1
ATOM 1668 O O . ILE A 1 214 ? -26.383 15.136 21.619 1.00 59.69 214 ILE A O 1
ATOM 1672 N N . ASN A 1 215 ? -27.725 13.377 21.214 1.00 48.31 215 ASN A N 1
ATOM 1673 C CA . ASN A 1 215 ? -28.979 13.995 21.644 1.00 48.31 215 ASN A CA 1
ATOM 1674 C C . ASN A 1 215 ? -29.413 13.316 22.936 1.00 48.31 215 ASN A C 1
ATOM 1676 O O . ASN A 1 215 ? -29.201 12.080 23.012 1.00 48.31 215 ASN A O 1
#

pLDDT: mean 70.34, std 16.93, range [33.0, 92.88]